Protein AF-A0A0G4N9X1-F1 (afdb_monomer_lite)

pLDDT: mean 80.79, std 19.06, range [28.45, 98.44]

Organism: Verticillium longisporum (NCBI:txid100787)

Sequence (336 aa):
DADPALPEFDKLNRQVAKIQESRKTPKSYIKTIAELEDYMNEAVAKQKVTPKKMNAIAARGLNAVKQKIKKVNKDYQSQIEAYRADNDAFMDSEEEEEKVSKPKKTVRIAEAEDVAEPLGEDDGFATVGKGGRTLQFTPESIFKHLRGIIESRGKKNTDRTEQIKTMEKLSEIASTPYQKIRVLLALVSTRFDLSSSGATSMPVEHWKAAEKELATLFEVLEANPDYVVVENAEEWEDDEKPPALEEGEKYIKVPGSIVSFIERLDDELTRSLQNIDPHTSEYIERLTDEGALYNIIFRGQLYYEYLRKDAALDITQESINRVVTRRLEHVYFKVS

Radius of gyration: 27.41 Å; chains: 1; bounding box: 70×79×59 Å

Secondary structure (DSSP, 8-state):
---THHHHHHHHHHHHHHHHTTSPPPHHHHHHHHHHHHHHHHHHHTTSS-TTTS-HHHHHHHHHHHHHHHHHHGGGHHHHHHHHH-HHHHHHS------PPPPPPP-------------------EEE-TTS-EEE--GGGHHHHHHHHHHHTT-TT--HHHHHHHHHHHHHH--SHHHHHHHHHHHHHHHHTTGGGS-SS--HHHHHHHHHHHHHHHHHHHH-TTEEEETTPPPP--SSSPPP--TT---EEEE--HHHHHHHHHHHHHHHHHHS-TTSHHHHHHHHTHHHHHHHHHHHHHHHHHHTTSGGG---HHHHHHHHHHHHHTTTTS--

Structure (mmCIF, N/CA/C/O backbone):
data_AF-A0A0G4N9X1-F1
#
_entry.id   AF-A0A0G4N9X1-F1
#
loop_
_atom_site.group_PDB
_atom_site.id
_atom_site.type_symbol
_atom_site.label_atom_id
_atom_site.label_alt_id
_atom_site.label_comp_id
_atom_site.label_asym_id
_atom_site.label_entity_id
_atom_site.label_seq_id
_atom_site.pdbx_PDB_ins_code
_atom_site.Cartn_x
_atom_site.Cartn_y
_atom_site.Cartn_z
_atom_site.occupancy
_atom_site.B_iso_or_equiv
_atom_site.auth_seq_id
_atom_site.auth_comp_id
_atom_site.auth_asym_id
_atom_site.auth_atom_id
_atom_site.pdbx_PDB_model_num
ATOM 1 N N . ASP A 1 1 ? 18.395 42.708 -28.595 1.00 33.44 1 ASP A N 1
ATOM 2 C CA . ASP A 1 1 ? 18.188 41.258 -28.434 1.00 33.44 1 ASP A CA 1
ATOM 3 C C . ASP A 1 1 ? 18.488 40.826 -27.016 1.00 33.44 1 ASP A C 1
ATOM 5 O O . ASP A 1 1 ? 19.533 41.177 -26.480 1.00 33.44 1 ASP A O 1
ATOM 9 N N . ALA A 1 2 ? 17.509 40.199 -26.364 1.00 41.09 2 ALA A N 1
ATOM 10 C CA . ALA A 1 2 ? 17.658 39.672 -25.014 1.00 41.09 2 ALA A CA 1
ATOM 11 C C . ALA A 1 2 ? 18.605 38.465 -25.061 1.00 41.09 2 ALA A C 1
ATOM 13 O O . ALA A 1 2 ? 18.376 37.528 -25.819 1.00 41.09 2 ALA A O 1
ATOM 14 N N . ASP A 1 3 ? 19.681 38.543 -24.289 1.00 57.31 3 ASP A N 1
ATOM 15 C CA . ASP A 1 3 ? 20.777 37.577 -24.243 1.00 57.31 3 ASP A CA 1
ATOM 16 C C . ASP A 1 3 ? 20.265 36.134 -23.977 1.00 57.31 3 ASP A C 1
ATOM 18 O O . ASP A 1 3 ? 19.651 35.896 -22.929 1.00 57.31 3 ASP A O 1
ATOM 22 N N . PRO A 1 4 ? 20.468 35.167 -24.898 1.00 63.25 4 PRO A N 1
ATOM 23 C CA . PRO A 1 4 ? 19.935 33.799 -24.807 1.00 63.25 4 PRO A CA 1
ATOM 24 C C . PRO A 1 4 ? 20.622 32.918 -23.745 1.00 63.25 4 PRO A C 1
ATOM 26 O O . PRO A 1 4 ? 20.277 31.744 -23.600 1.00 63.25 4 PRO A O 1
ATOM 29 N N . ALA A 1 5 ? 21.564 33.458 -22.970 1.00 67.75 5 ALA A N 1
ATOM 30 C CA . ALA A 1 5 ? 22.357 32.691 -22.012 1.00 67.75 5 ALA A CA 1
ATOM 31 C C . ALA A 1 5 ? 21.539 32.041 -20.876 1.00 67.75 5 ALA A C 1
ATOM 33 O O . ALA A 1 5 ? 21.830 30.913 -20.481 1.00 67.75 5 ALA A O 1
ATOM 34 N N . LEU A 1 6 ? 20.509 32.715 -20.341 1.00 73.81 6 LEU A N 1
ATOM 35 C CA . LEU A 1 6 ? 19.723 32.174 -19.219 1.00 73.81 6 LEU A CA 1
ATOM 36 C C . LEU A 1 6 ? 18.832 30.984 -19.633 1.00 73.81 6 LEU A C 1
ATOM 38 O O . LEU A 1 6 ? 18.892 29.956 -18.956 1.00 73.81 6 LEU A O 1
ATOM 42 N N . PRO A 1 7 ? 18.051 31.064 -20.733 1.00 81.12 7 PRO A N 1
ATOM 43 C CA . PRO A 1 7 ? 17.283 29.920 -21.222 1.00 81.12 7 PRO A CA 1
ATOM 44 C C . PRO A 1 7 ? 18.142 28.698 -21.563 1.00 81.12 7 PRO A C 1
ATOM 46 O O . PRO A 1 7 ? 17.759 27.578 -21.222 1.00 81.12 7 PRO A O 1
ATOM 49 N N . GLU A 1 8 ? 19.305 28.895 -22.193 1.00 81.19 8 GLU A N 1
ATOM 50 C CA . GLU A 1 8 ? 20.207 27.789 -22.538 1.00 81.19 8 GLU A CA 1
ATOM 51 C C . GLU A 1 8 ? 20.849 27.169 -21.289 1.00 81.19 8 GLU A C 1
ATOM 53 O O . GLU A 1 8 ? 20.906 25.943 -21.166 1.00 81.19 8 GLU A O 1
ATOM 58 N N . PHE A 1 9 ? 21.232 27.984 -20.298 1.00 83.38 9 PHE A N 1
ATOM 59 C CA . PHE A 1 9 ? 21.724 27.478 -19.014 1.00 83.38 9 PHE A CA 1
ATOM 60 C C . PHE A 1 9 ? 20.650 26.675 -18.265 1.00 83.38 9 PHE A C 1
ATOM 62 O O . PHE A 1 9 ? 20.927 25.598 -17.734 1.00 83.38 9 PHE A O 1
ATOM 69 N N . ASP A 1 10 ? 19.401 27.144 -18.246 1.00 83.00 10 ASP A N 1
ATOM 70 C CA . ASP A 1 10 ? 18.292 26.412 -17.626 1.00 83.00 10 ASP A CA 1
ATOM 71 C C . ASP A 1 10 ? 17.977 25.102 -18.370 1.00 83.00 10 ASP A C 1
ATOM 73 O O . ASP A 1 10 ? 17.664 24.088 -17.739 1.00 83.00 10 ASP A O 1
ATOM 77 N N . LYS A 1 11 ? 18.089 25.088 -19.703 1.00 85.69 11 LYS A N 1
ATOM 78 C CA . LYS A 1 11 ? 17.910 23.884 -20.526 1.00 85.69 11 LYS A CA 1
ATOM 79 C C . LYS A 1 11 ? 18.997 22.844 -20.251 1.00 85.69 11 LYS A C 1
ATOM 81 O O . LYS A 1 11 ? 18.660 21.679 -20.035 1.00 85.69 11 LYS A O 1
ATOM 86 N N . LEU A 1 12 ? 20.260 23.267 -20.177 1.00 85.44 12 LEU A N 1
ATOM 87 C CA . LEU A 1 12 ? 21.393 22.405 -19.835 1.00 85.44 12 LEU A CA 1
ATOM 88 C C . LEU A 1 12 ? 21.213 21.770 -18.445 1.00 85.44 12 LEU A C 1
ATOM 90 O O . LEU A 1 12 ? 21.310 20.552 -18.302 1.00 85.44 12 LEU A O 1
ATOM 94 N N . ASN A 1 13 ? 20.847 22.570 -17.437 1.00 86.44 13 ASN A N 1
ATOM 95 C CA . ASN A 1 13 ? 20.578 22.081 -16.080 1.00 86.44 13 ASN A CA 1
ATOM 96 C C . ASN A 1 13 ? 19.453 21.033 -16.037 1.00 86.44 13 ASN A C 1
ATOM 98 O O . ASN A 1 13 ? 19.546 20.048 -15.307 1.00 86.44 13 ASN A O 1
ATOM 102 N N . ARG A 1 14 ? 18.385 21.220 -16.825 1.00 86.56 14 ARG A N 1
ATOM 103 C CA . ARG A 1 14 ? 17.280 20.248 -16.909 1.00 86.56 14 ARG A CA 1
ATOM 104 C C . ARG A 1 14 ? 17.713 18.933 -17.548 1.00 86.56 14 ARG A C 1
ATOM 106 O O . ARG A 1 14 ? 17.265 17.882 -17.106 1.00 86.56 14 ARG A O 1
ATOM 113 N N . GLN A 1 15 ? 18.547 18.978 -18.586 1.00 84.25 15 GLN A N 1
ATOM 114 C CA . GLN A 1 15 ? 19.053 17.765 -19.231 1.00 84.25 15 GLN A CA 1
ATOM 115 C C . GLN A 1 15 ? 19.978 16.984 -18.298 1.00 84.25 15 GLN A C 1
ATOM 117 O O . GLN A 1 15 ? 19.847 15.770 -18.186 1.00 84.25 15 GLN A O 1
ATOM 122 N N . VAL A 1 16 ? 20.848 17.680 -17.567 1.00 83.12 16 VAL A N 1
ATOM 123 C CA . VAL A 1 16 ? 21.754 17.045 -16.603 1.00 83.12 16 VAL A CA 1
ATOM 124 C C . VAL A 1 16 ? 20.989 16.453 -15.424 1.00 83.12 16 VAL A C 1
ATOM 126 O O . VAL A 1 16 ? 21.302 15.341 -15.017 1.00 83.12 16 VAL A O 1
ATOM 129 N N . ALA A 1 17 ? 19.941 17.122 -14.934 1.00 81.94 17 ALA A N 1
ATOM 130 C CA . ALA A 1 17 ? 19.079 16.572 -13.888 1.00 81.94 17 ALA A CA 1
ATOM 131 C C . ALA A 1 17 ? 18.429 15.238 -14.306 1.00 81.94 17 ALA A C 1
ATOM 133 O O . ALA A 1 17 ? 18.429 14.299 -13.520 1.00 81.94 17 ALA A O 1
ATOM 134 N N . LYS A 1 18 ? 17.972 15.118 -15.563 1.00 79.06 18 LYS A N 1
ATOM 135 C CA . LYS A 1 18 ? 17.433 13.857 -16.111 1.00 79.06 18 LYS A CA 1
ATOM 136 C C . LYS A 1 18 ? 18.489 12.754 -16.221 1.00 79.06 18 LYS A C 1
ATOM 138 O O . LYS A 1 18 ? 18.197 11.588 -15.998 1.00 79.06 18 LYS A O 1
ATOM 143 N N . ILE A 1 19 ? 19.724 13.108 -16.575 1.00 77.62 19 ILE A N 1
ATOM 144 C CA . ILE A 1 19 ? 20.827 12.137 -16.657 1.00 77.62 19 ILE A CA 1
ATOM 145 C C . ILE A 1 19 ? 21.235 11.674 -15.250 1.00 77.62 19 ILE A C 1
ATOM 147 O O . ILE A 1 19 ? 21.507 10.494 -15.048 1.00 77.62 19 ILE A O 1
ATOM 151 N N . GLN A 1 20 ? 21.205 12.573 -14.262 1.00 74.12 20 GLN A N 1
ATOM 152 C CA . GLN A 1 20 ? 21.530 12.280 -12.863 1.00 74.12 20 GLN A CA 1
ATOM 153 C C . GLN A 1 20 ? 20.561 11.315 -12.168 1.00 74.12 20 GLN A C 1
ATOM 155 O O . GLN A 1 20 ? 20.918 10.746 -11.137 1.00 74.12 20 GLN A O 1
ATOM 160 N N . GLU A 1 21 ? 19.358 11.121 -12.711 1.00 66.00 21 GLU A N 1
ATOM 161 C CA . GLU A 1 21 ? 18.400 10.124 -12.216 1.00 66.00 21 GLU A CA 1
ATOM 162 C C . GLU A 1 21 ? 18.885 8.685 -12.466 1.00 66.00 21 GLU A C 1
ATOM 164 O O . GLU A 1 21 ? 18.494 7.782 -11.733 1.00 66.00 21 GLU A O 1
ATOM 169 N N . SER A 1 22 ? 19.772 8.470 -13.448 1.00 52.16 22 SER A N 1
ATOM 170 C CA . SER A 1 22 ? 20.250 7.135 -13.850 1.00 52.16 22 SER A CA 1
ATOM 171 C C . SER A 1 22 ? 21.775 6.974 -13.901 1.00 52.16 22 SER A C 1
ATOM 173 O O . SER A 1 22 ? 22.260 5.844 -13.929 1.00 52.16 22 SER A O 1
ATOM 175 N N . ARG A 1 23 ? 22.557 8.065 -13.924 1.00 69.50 23 ARG A N 1
ATOM 176 C CA . ARG A 1 23 ? 24.031 8.052 -14.043 1.00 69.50 23 ARG A CA 1
ATOM 177 C C . ARG A 1 23 ? 24.690 9.171 -13.225 1.00 69.50 23 ARG A C 1
ATOM 179 O O . ARG A 1 23 ? 24.026 10.087 -12.749 1.00 69.50 23 ARG A O 1
ATOM 186 N N . LYS A 1 24 ? 26.017 9.117 -13.050 1.00 74.50 24 LYS A N 1
ATOM 187 C CA . LYS A 1 24 ? 26.793 10.212 -12.433 1.00 74.50 24 LYS A CA 1
ATOM 188 C C . LYS A 1 24 ? 26.779 11.464 -13.329 1.00 74.50 24 LYS A C 1
ATOM 190 O O . LYS A 1 24 ? 26.510 11.391 -14.527 1.00 74.50 24 LYS A O 1
ATOM 195 N N . THR A 1 25 ? 27.056 12.631 -12.740 1.00 80.69 25 THR A N 1
ATOM 196 C CA . THR A 1 25 ? 27.148 13.898 -13.485 1.00 80.69 25 THR A CA 1
ATOM 197 C C . THR A 1 25 ? 28.250 13.810 -14.545 1.00 80.69 25 THR A C 1
ATOM 199 O O . THR A 1 25 ? 29.386 13.514 -14.179 1.00 80.69 25 THR A O 1
ATOM 202 N N . PRO A 1 26 ? 27.973 14.119 -15.824 1.00 86.31 26 PRO A N 1
ATOM 203 C CA . PRO A 1 26 ? 29.004 14.103 -16.857 1.00 86.31 26 PRO A CA 1
ATOM 204 C C . PRO A 1 26 ? 30.152 15.075 -16.546 1.00 86.31 26 PRO A C 1
ATOM 206 O O . PRO A 1 26 ? 29.910 16.246 -16.245 1.00 86.31 26 PRO A O 1
ATOM 209 N N . LYS A 1 27 ? 31.408 14.633 -16.686 1.00 84.69 27 LYS A N 1
ATOM 210 C CA . LYS A 1 27 ? 32.600 15.491 -16.513 1.00 84.69 27 LYS A CA 1
ATOM 211 C C . LYS A 1 27 ? 32.587 16.706 -17.446 1.00 84.69 27 LYS A C 1
ATOM 213 O O . LYS A 1 27 ? 32.929 17.814 -17.038 1.00 84.69 27 LYS A O 1
ATOM 218 N N . SER A 1 28 ? 32.083 16.520 -18.667 1.00 85.00 28 SER A N 1
ATOM 219 C CA . SER A 1 28 ? 31.861 17.595 -19.640 1.00 85.00 28 SER A CA 1
ATOM 220 C C . SER A 1 28 ? 30.952 18.703 -19.105 1.00 85.00 28 SER A C 1
ATOM 222 O O . SER A 1 28 ? 31.200 19.873 -19.375 1.00 85.00 28 SER A O 1
ATOM 224 N N . TYR A 1 29 ? 29.949 18.363 -18.291 1.00 89.25 29 TYR A N 1
ATOM 225 C CA . TYR A 1 29 ? 29.079 19.349 -17.660 1.00 89.25 29 TYR A CA 1
ATOM 226 C C . TYR A 1 29 ? 29.809 20.146 -16.572 1.00 89.25 29 TYR A C 1
ATOM 228 O O . TYR A 1 29 ? 29.672 21.368 -16.531 1.00 89.25 29 TYR A O 1
ATOM 236 N N . ILE A 1 30 ? 30.620 19.484 -15.737 1.00 88.81 30 ILE A N 1
ATOM 237 C CA . ILE A 1 30 ? 31.447 20.147 -14.712 1.00 88.81 30 ILE A CA 1
ATOM 238 C C . ILE A 1 30 ? 32.410 21.151 -15.351 1.00 88.81 30 ILE A C 1
ATOM 240 O O . ILE A 1 30 ? 32.489 22.296 -14.907 1.00 88.81 30 ILE A O 1
ATOM 244 N N . LYS A 1 31 ? 33.055 20.753 -16.451 1.00 88.25 31 LYS A N 1
ATOM 245 C CA . LYS A 1 31 ? 33.871 21.637 -17.285 1.00 88.25 31 LYS A CA 1
ATOM 246 C C . LYS A 1 31 ? 33.086 22.868 -17.749 1.00 88.25 31 LYS A C 1
ATOM 248 O O . LYS A 1 31 ? 33.509 23.994 -17.505 1.00 88.25 31 LYS A O 1
ATOM 253 N N . THR A 1 32 ? 31.911 22.668 -18.351 1.00 87.38 32 THR A N 1
ATOM 254 C CA . THR A 1 32 ? 31.094 23.771 -18.883 1.00 87.38 32 THR A CA 1
ATOM 255 C C . THR A 1 32 ? 30.659 24.764 -17.801 1.00 87.38 32 THR A C 1
ATOM 257 O O . THR A 1 32 ? 30.717 25.971 -18.027 1.00 87.38 32 THR A O 1
ATOM 260 N N . ILE A 1 33 ? 30.233 24.300 -16.620 1.00 89.50 33 ILE A N 1
ATOM 261 C CA . ILE A 1 33 ? 29.780 25.209 -15.549 1.00 89.50 33 ILE A CA 1
ATOM 262 C C . ILE A 1 33 ? 30.935 25.950 -14.860 1.00 89.50 33 ILE A C 1
ATOM 264 O O . ILE A 1 33 ? 30.734 27.070 -14.382 1.00 89.50 33 ILE A O 1
ATOM 268 N N . ALA A 1 34 ? 32.131 25.353 -14.825 1.00 88.00 34 ALA A N 1
ATOM 269 C CA . ALA A 1 34 ? 33.340 25.994 -14.317 1.00 88.00 34 ALA A CA 1
ATOM 270 C C . ALA A 1 34 ? 33.812 27.105 -15.269 1.00 88.00 34 ALA A C 1
ATOM 272 O O . ALA A 1 34 ? 33.951 28.256 -14.856 1.00 88.00 34 ALA A O 1
ATOM 273 N N . GLU A 1 35 ? 33.947 26.789 -16.561 1.00 86.81 35 GLU A N 1
ATOM 274 C CA . GLU A 1 35 ? 34.349 27.750 -17.598 1.00 86.81 35 GLU A CA 1
ATOM 275 C C . GLU A 1 35 ? 33.355 28.909 -17.727 1.00 86.81 35 GLU A C 1
ATOM 277 O O . GLU A 1 35 ? 33.753 30.061 -17.901 1.00 86.81 35 GLU A O 1
ATOM 282 N N . LEU A 1 36 ? 32.054 28.631 -17.593 1.00 86.62 36 LEU A N 1
ATOM 283 C CA . LEU A 1 36 ? 31.015 29.656 -17.649 1.00 86.62 36 LEU A CA 1
ATOM 284 C C . LEU A 1 36 ? 31.099 30.640 -16.470 1.00 86.62 36 LEU A C 1
ATOM 286 O O . LEU A 1 36 ? 30.881 31.841 -16.651 1.00 86.62 36 LEU A O 1
ATOM 290 N N . GLU A 1 37 ? 31.416 30.157 -15.265 1.00 87.25 37 GLU A N 1
ATOM 291 C CA . GLU A 1 37 ? 31.626 31.015 -14.094 1.00 87.25 37 GLU A CA 1
ATOM 292 C C . GLU A 1 37 ? 32.876 31.885 -14.252 1.00 87.25 37 GLU A C 1
ATOM 294 O O . GLU A 1 37 ? 32.824 33.089 -13.979 1.00 87.25 37 GLU A O 1
ATOM 299 N N . ASP A 1 38 ? 33.969 31.301 -14.740 1.00 86.25 38 ASP A N 1
ATOM 300 C CA . ASP A 1 38 ? 35.239 31.999 -14.937 1.00 86.25 38 ASP A CA 1
ATOM 301 C C . ASP A 1 38 ? 35.109 33.071 -16.028 1.00 86.25 38 ASP A C 1
ATOM 303 O O . ASP A 1 38 ? 35.439 34.237 -15.794 1.00 86.25 38 ASP A O 1
ATOM 307 N N . TYR A 1 39 ? 34.493 32.729 -17.165 1.00 84.19 39 TYR A N 1
ATOM 308 C CA . TYR A 1 39 ? 34.200 33.669 -18.248 1.00 84.19 39 TYR A CA 1
ATOM 309 C C . TYR A 1 39 ? 33.311 34.829 -17.785 1.00 84.19 39 TYR A C 1
ATOM 311 O O . TYR A 1 39 ? 33.570 35.993 -18.099 1.00 84.19 39 TYR A O 1
ATOM 319 N N . MET A 1 40 ? 32.269 34.544 -16.999 1.00 81.62 40 MET A N 1
ATOM 320 C CA . MET A 1 40 ? 31.377 35.579 -16.479 1.00 81.62 40 MET A CA 1
ATOM 321 C C . MET A 1 40 ? 32.095 36.507 -15.489 1.00 81.62 40 MET A C 1
ATOM 323 O O . MET A 1 40 ? 31.901 37.726 -15.529 1.00 81.62 40 MET A O 1
ATOM 327 N N . ASN A 1 41 ? 32.933 35.959 -14.608 1.00 83.75 41 ASN A N 1
ATOM 328 C CA . ASN A 1 41 ? 33.721 36.754 -13.668 1.00 83.75 41 ASN A CA 1
ATOM 329 C C . ASN A 1 41 ? 34.755 37.623 -14.400 1.00 83.75 41 ASN A C 1
ATOM 331 O O . ASN A 1 41 ? 34.891 38.806 -14.080 1.00 83.75 41 ASN A O 1
ATOM 335 N N . GLU A 1 42 ? 35.410 37.087 -15.431 1.00 83.44 42 GLU A N 1
ATOM 336 C CA . GLU A 1 42 ? 36.350 37.818 -16.280 1.00 83.44 42 GLU A CA 1
ATOM 337 C C . GLU A 1 42 ? 35.660 38.940 -17.078 1.00 83.44 42 GLU A C 1
ATOM 339 O O . GLU A 1 42 ? 36.151 40.074 -17.116 1.00 83.44 42 GLU A O 1
ATOM 344 N N . ALA A 1 43 ? 34.494 38.668 -17.672 1.00 76.44 43 ALA A N 1
ATOM 345 C CA . ALA A 1 43 ? 33.719 39.643 -18.442 1.00 76.44 43 ALA A CA 1
ATOM 346 C C . ALA A 1 43 ? 33.250 40.835 -17.585 1.00 76.44 43 ALA A C 1
ATOM 348 O O . ALA A 1 43 ? 33.248 41.982 -18.054 1.00 76.44 43 ALA A O 1
ATOM 349 N N . VAL A 1 44 ? 32.902 40.575 -16.318 1.00 73.81 44 VAL A N 1
ATOM 350 C CA . VAL A 1 44 ? 32.549 41.603 -15.328 1.00 73.81 44 VAL A CA 1
ATOM 351 C C . VAL A 1 44 ? 33.789 42.372 -14.858 1.00 73.81 44 VAL A C 1
ATOM 353 O O . VAL A 1 44 ? 33.743 43.601 -14.770 1.00 73.81 44 VAL A O 1
ATOM 356 N N . ALA A 1 45 ? 34.908 41.686 -14.601 1.00 73.81 45 ALA A N 1
ATOM 357 C CA . ALA A 1 45 ? 36.153 42.301 -14.132 1.00 73.81 45 ALA A CA 1
ATOM 358 C C . ALA A 1 45 ? 36.807 43.209 -15.189 1.00 73.81 45 ALA A C 1
ATOM 360 O O . ALA A 1 45 ? 37.254 44.310 -14.870 1.00 73.81 45 ALA A O 1
ATOM 361 N N . LYS A 1 46 ? 36.797 42.805 -16.468 1.00 72.50 46 LYS A N 1
ATOM 362 C CA . LYS A 1 46 ? 37.366 43.577 -17.591 1.00 72.50 46 LYS A CA 1
ATOM 363 C C . LYS A 1 46 ? 36.479 44.742 -18.061 1.00 72.50 46 LYS A C 1
ATOM 365 O O . LYS A 1 46 ? 36.740 45.323 -19.110 1.00 72.50 46 LYS A O 1
ATOM 370 N N . GLN A 1 47 ? 35.410 45.069 -17.327 1.00 61.19 47 GLN A N 1
ATOM 371 C CA . GLN A 1 47 ? 34.408 46.099 -17.650 1.00 61.19 47 GLN A CA 1
ATOM 372 C C . GLN A 1 47 ? 33.756 45.990 -19.047 1.00 61.19 47 GLN A C 1
ATOM 374 O O . GLN A 1 47 ? 33.061 46.920 -19.473 1.00 61.19 47 GLN A O 1
ATOM 379 N N . LYS A 1 48 ? 33.934 44.862 -19.752 1.00 57.59 48 LYS A N 1
ATOM 380 C CA . LYS A 1 48 ? 33.335 44.597 -21.070 1.00 57.59 48 LYS A CA 1
ATOM 381 C C . LYS A 1 48 ? 31.813 44.448 -20.974 1.00 57.59 48 LYS A C 1
ATOM 383 O O . LYS A 1 48 ? 31.106 44.775 -21.918 1.00 57.59 48 LYS A O 1
ATOM 388 N N . VAL A 1 49 ? 31.317 44.031 -19.807 1.00 58.59 49 VAL A N 1
ATOM 389 C CA . VAL A 1 49 ? 29.896 43.848 -19.492 1.00 58.59 49 VAL A CA 1
ATOM 390 C C . VAL A 1 49 ? 29.645 44.442 -18.100 1.00 58.59 49 VAL A C 1
ATOM 392 O O . VAL A 1 49 ? 29.897 43.802 -17.083 1.00 58.59 49 VAL A O 1
ATOM 395 N N . THR A 1 50 ? 29.210 45.705 -18.026 1.00 59.53 50 THR A N 1
ATOM 396 C CA . THR A 1 50 ? 28.911 46.380 -16.746 1.00 59.53 50 THR A CA 1
ATOM 397 C C . THR A 1 50 ? 27.426 46.718 -16.633 1.00 59.53 50 THR A C 1
ATOM 399 O O . THR A 1 50 ? 26.871 47.286 -17.575 1.00 59.53 50 THR A O 1
ATOM 402 N N . PRO A 1 51 ? 26.784 46.497 -15.465 1.00 57.31 51 PRO A N 1
ATOM 403 C CA . PRO A 1 51 ? 25.380 46.863 -15.245 1.00 57.31 51 PRO A CA 1
ATOM 404 C C . PRO A 1 51 ? 25.086 48.346 -15.516 1.00 57.31 51 PRO A C 1
ATOM 406 O O . PRO A 1 51 ? 23.963 48.697 -15.851 1.00 57.31 51 PRO A O 1
ATOM 409 N N . LYS A 1 52 ? 26.104 49.212 -15.393 1.00 60.72 52 LYS A N 1
ATOM 410 C CA . LYS A 1 52 ? 26.019 50.658 -15.651 1.00 60.72 52 LYS A CA 1
ATOM 411 C C . LYS A 1 52 ? 26.025 51.039 -17.139 1.00 60.72 52 LYS A C 1
ATOM 413 O O . LYS A 1 52 ? 25.568 52.126 -17.464 1.00 60.72 52 LYS A O 1
ATOM 418 N N . LYS A 1 53 ? 26.555 50.188 -18.027 1.00 59.62 53 LYS A N 1
ATOM 419 C CA . LYS A 1 53 ? 26.607 50.425 -19.487 1.00 59.62 53 LYS A CA 1
ATOM 420 C C . LYS A 1 53 ? 25.504 49.682 -20.252 1.00 59.62 53 LYS A C 1
ATOM 422 O O . LYS A 1 53 ? 25.421 49.800 -21.468 1.00 59.62 53 LYS A O 1
ATOM 427 N N . MET A 1 54 ? 24.681 48.905 -19.550 1.00 63.22 54 MET A N 1
ATOM 428 C CA . MET A 1 54 ? 23.620 48.078 -20.122 1.00 63.22 54 MET A CA 1
ATOM 429 C C . MET A 1 54 ? 22.241 48.660 -19.819 1.00 63.22 54 MET A C 1
ATOM 431 O O . MET A 1 54 ? 22.048 49.340 -18.813 1.00 63.22 54 MET A O 1
ATOM 435 N N . ASN A 1 55 ? 21.259 48.370 -20.679 1.00 73.81 55 ASN A N 1
ATOM 436 C CA . ASN A 1 55 ? 19.873 48.733 -20.395 1.00 73.81 55 ASN A CA 1
ATOM 437 C C . ASN A 1 55 ? 19.367 47.990 -19.137 1.00 73.81 55 ASN A C 1
ATOM 439 O O . ASN A 1 55 ? 19.877 46.930 -18.763 1.00 73.81 55 ASN A O 1
ATOM 443 N N . ALA A 1 56 ? 18.353 48.544 -18.469 1.00 70.69 56 ALA A N 1
ATOM 444 C CA . ALA A 1 56 ? 17.872 48.029 -17.184 1.00 70.69 56 ALA A CA 1
ATOM 445 C C . ALA A 1 56 ? 17.387 46.565 -17.240 1.00 70.69 56 ALA A C 1
ATOM 447 O O . ALA A 1 56 ? 17.405 45.866 -16.228 1.00 70.69 56 ALA A O 1
ATOM 448 N N . ILE A 1 57 ? 16.959 46.090 -18.413 1.00 72.06 57 ILE A N 1
ATOM 449 C CA . ILE A 1 57 ? 16.503 44.712 -18.630 1.00 72.06 57 ILE A CA 1
ATOM 450 C C . ILE A 1 57 ? 17.708 43.761 -18.705 1.00 72.06 57 ILE A C 1
ATOM 452 O O . ILE A 1 57 ? 17.743 42.761 -17.992 1.00 72.06 57 ILE A O 1
ATOM 456 N N . ALA A 1 58 ? 18.735 44.108 -19.480 1.00 69.50 58 ALA A N 1
ATOM 457 C CA . ALA A 1 58 ? 19.967 43.335 -19.620 1.00 69.50 58 ALA A CA 1
ATOM 458 C C . ALA A 1 58 ? 20.781 43.304 -18.318 1.00 69.50 58 ALA A C 1
ATOM 460 O O . ALA A 1 58 ? 21.282 42.252 -17.931 1.00 69.50 58 ALA A O 1
ATOM 461 N N . ALA A 1 59 ? 20.841 44.417 -17.579 1.00 70.69 59 ALA A N 1
ATOM 462 C CA . ALA A 1 59 ? 21.497 44.465 -16.272 1.00 70.69 59 ALA A CA 1
ATOM 463 C C . ALA A 1 59 ? 20.822 43.536 -15.242 1.00 70.69 59 ALA A C 1
ATOM 465 O O . ALA A 1 59 ? 21.503 42.876 -14.454 1.00 70.69 59 ALA A O 1
ATOM 466 N N . ARG A 1 60 ? 19.482 43.446 -15.258 1.00 75.00 60 ARG A N 1
ATOM 467 C CA . ARG A 1 60 ? 18.732 42.488 -14.427 1.00 75.00 60 ARG A CA 1
ATOM 468 C C . ARG A 1 60 ? 18.960 41.045 -14.878 1.00 75.00 60 ARG A C 1
ATOM 470 O O . ARG A 1 60 ? 19.187 40.193 -14.022 1.00 75.00 60 ARG A O 1
ATOM 477 N N . GLY A 1 61 ? 18.961 40.787 -16.187 1.00 73.44 61 GLY A N 1
ATOM 478 C CA . GLY A 1 61 ? 19.244 39.466 -16.760 1.00 73.44 61 GLY A CA 1
ATOM 479 C C . GLY A 1 61 ? 20.628 38.940 -16.375 1.00 73.44 61 GLY A C 1
ATOM 480 O O . GLY A 1 61 ? 20.742 37.833 -15.857 1.00 73.44 61 GLY A O 1
ATOM 481 N N . LEU A 1 62 ? 21.666 39.770 -16.510 1.00 75.81 62 LEU A N 1
ATOM 482 C CA . LEU A 1 62 ? 23.038 39.425 -16.128 1.00 75.81 62 LEU A CA 1
ATOM 483 C C . LEU A 1 62 ? 23.160 39.089 -14.633 1.00 75.81 62 LEU A C 1
ATOM 485 O O . LEU A 1 62 ? 23.807 38.112 -14.260 1.00 75.81 62 LEU A O 1
ATOM 489 N N . ASN A 1 63 ? 22.512 39.871 -13.765 1.00 80.88 63 ASN A N 1
ATOM 490 C CA . ASN A 1 63 ? 22.509 39.601 -12.326 1.00 80.88 63 ASN A CA 1
ATOM 491 C C . ASN A 1 63 ? 21.773 38.296 -11.984 1.00 80.88 63 ASN A C 1
ATOM 493 O O . ASN A 1 63 ? 22.237 37.549 -11.120 1.00 80.88 63 ASN A O 1
ATOM 497 N N . ALA A 1 64 ? 20.667 37.999 -12.672 1.00 80.06 64 ALA A N 1
ATOM 498 C CA . ALA A 1 64 ? 19.930 36.751 -12.499 1.00 80.06 64 ALA A CA 1
ATOM 499 C C . ALA A 1 64 ? 20.772 35.533 -12.916 1.00 80.06 64 ALA A C 1
ATOM 501 O O . ALA A 1 64 ? 20.880 34.577 -12.146 1.00 80.06 64 ALA A O 1
ATOM 502 N N . VAL A 1 65 ? 21.438 35.599 -14.077 1.00 82.12 65 VAL A N 1
ATOM 503 C CA . VAL A 1 65 ? 22.375 34.565 -14.554 1.00 82.12 65 VAL A CA 1
ATOM 504 C C . VAL A 1 65 ? 23.508 34.363 -13.549 1.00 82.12 65 VAL A C 1
ATOM 506 O O . VAL A 1 65 ? 23.762 33.237 -13.123 1.00 82.12 65 VAL A O 1
ATOM 509 N N . LYS A 1 66 ? 24.118 35.453 -13.068 1.00 82.75 66 LYS A N 1
ATOM 510 C CA . LYS A 1 66 ? 25.214 35.396 -12.093 1.00 82.75 66 LYS A CA 1
ATOM 511 C C . LYS A 1 66 ? 24.822 34.717 -10.786 1.00 82.75 66 LYS A C 1
ATOM 513 O O . LYS A 1 66 ? 25.554 33.870 -10.274 1.00 82.75 66 LYS A O 1
ATOM 518 N N . GLN A 1 67 ? 23.666 35.078 -10.236 1.00 83.12 67 GLN A N 1
ATOM 519 C CA . GLN A 1 67 ? 23.159 34.462 -9.012 1.00 83.12 67 GLN A CA 1
ATOM 520 C C . GLN A 1 67 ? 22.815 32.985 -9.220 1.00 83.12 67 GLN A C 1
ATOM 522 O O . GLN A 1 67 ? 23.062 32.165 -8.334 1.00 83.12 67 GLN A O 1
ATOM 527 N N . LYS A 1 68 ? 22.266 32.639 -10.388 1.00 83.88 68 LYS A N 1
ATOM 528 C CA . LYS A 1 68 ? 21.879 31.271 -10.722 1.00 83.88 68 LYS A CA 1
ATOM 529 C C . LYS A 1 68 ? 23.094 30.360 -10.896 1.00 83.88 68 LYS A C 1
ATOM 531 O O . LYS A 1 68 ? 23.111 29.305 -10.268 1.00 83.88 68 LYS A O 1
ATOM 536 N N . ILE A 1 69 ? 24.109 30.783 -11.652 1.00 85.94 69 ILE A N 1
ATOM 537 C CA . ILE A 1 69 ? 25.372 30.042 -11.821 1.00 85.94 69 ILE A CA 1
ATOM 538 C C . ILE A 1 69 ? 26.015 29.796 -10.457 1.00 85.94 69 ILE A C 1
ATOM 540 O O . ILE A 1 69 ? 26.271 28.652 -10.101 1.00 85.94 69 ILE A O 1
ATOM 544 N N . LYS A 1 70 ? 26.147 30.836 -9.621 1.00 85.00 70 LYS A N 1
ATOM 545 C CA . LYS A 1 70 ? 26.716 30.694 -8.271 1.00 85.00 70 LYS A CA 1
ATOM 546 C C . LYS A 1 70 ? 25.938 29.700 -7.399 1.00 85.00 70 LYS A C 1
ATOM 548 O O . LYS A 1 70 ? 26.524 28.978 -6.596 1.00 85.00 70 LYS A O 1
ATOM 553 N N . LYS A 1 71 ? 24.607 29.664 -7.532 1.00 86.44 71 LYS A N 1
ATOM 554 C CA . LYS A 1 71 ? 23.755 28.724 -6.792 1.00 86.44 71 LYS A CA 1
ATOM 555 C C . LYS A 1 71 ? 23.938 27.283 -7.271 1.00 86.44 71 LYS A C 1
ATOM 557 O O . LYS A 1 71 ? 23.962 26.396 -6.429 1.00 86.44 71 LYS A O 1
ATOM 562 N N . VAL A 1 72 ? 24.051 27.066 -8.582 1.00 86.62 72 VAL A N 1
ATOM 563 C CA . VAL A 1 72 ? 24.256 25.736 -9.177 1.00 86.62 72 VAL A CA 1
ATOM 564 C C . VAL A 1 72 ? 25.665 25.222 -8.884 1.00 86.62 72 VAL A C 1
ATOM 566 O O . VAL A 1 72 ? 25.805 24.104 -8.402 1.00 86.62 72 VAL A O 1
ATOM 569 N N . ASN A 1 73 ? 26.701 26.042 -9.079 1.00 87.50 73 ASN A N 1
ATOM 570 C CA . ASN A 1 73 ? 28.098 25.644 -8.871 1.00 87.50 73 ASN A CA 1
ATOM 571 C C . ASN A 1 73 ? 28.387 25.247 -7.420 1.00 87.50 73 ASN A C 1
ATOM 573 O O . ASN A 1 73 ? 29.187 24.348 -7.185 1.00 87.50 73 ASN A O 1
ATOM 577 N N . LYS A 1 74 ? 27.665 25.822 -6.445 1.00 87.12 74 LYS A N 1
ATOM 578 C CA . LYS A 1 74 ? 27.763 25.418 -5.033 1.00 87.12 74 LYS A CA 1
ATOM 579 C C . LYS A 1 74 ? 27.500 23.921 -4.821 1.00 87.12 74 LYS A C 1
ATOM 581 O O . LYS A 1 74 ? 28.093 23.327 -3.926 1.00 87.12 74 LYS A O 1
ATOM 586 N N . ASP A 1 75 ? 26.634 23.318 -5.632 1.00 84.25 75 ASP A N 1
ATOM 587 C CA . ASP A 1 75 ? 26.312 21.891 -5.538 1.00 84.25 75 ASP A CA 1
ATOM 588 C C . ASP A 1 75 ? 27.430 20.991 -6.100 1.00 84.25 75 ASP A C 1
ATOM 590 O O . ASP A 1 75 ? 27.466 19.801 -5.794 1.00 84.25 75 ASP A O 1
ATOM 594 N N . TYR A 1 76 ? 28.348 21.558 -6.891 1.00 86.31 76 TYR A N 1
ATOM 595 C CA . TYR A 1 76 ? 29.428 20.857 -7.595 1.00 86.31 76 TYR A CA 1
ATOM 596 C C . TYR A 1 76 ? 30.824 21.361 -7.210 1.00 86.31 76 TYR A C 1
ATOM 598 O O . TYR A 1 76 ? 31.797 21.054 -7.894 1.00 86.31 76 TYR A O 1
ATOM 606 N N . GLN A 1 77 ? 30.933 22.124 -6.120 1.00 85.12 77 GLN A N 1
ATOM 607 C CA . GLN A 1 77 ? 32.141 22.863 -5.754 1.00 85.12 77 GLN A CA 1
ATOM 608 C C . GLN A 1 77 ? 33.397 21.978 -5.710 1.00 85.12 77 GLN A C 1
ATOM 610 O O . GLN A 1 77 ? 34.417 22.353 -6.273 1.00 85.12 77 GLN A O 1
ATOM 615 N N . SER A 1 78 ? 33.303 20.776 -5.132 1.00 84.69 78 SER A N 1
ATOM 616 C CA . SER A 1 78 ? 34.428 19.835 -5.053 1.00 84.69 78 SER A CA 1
ATOM 617 C C . SER A 1 78 ? 34.891 19.322 -6.422 1.00 84.69 78 SER A C 1
ATOM 619 O O . SER A 1 78 ? 36.087 19.188 -6.658 1.00 84.69 78 SER A O 1
ATOM 621 N N . GLN A 1 79 ? 33.960 19.066 -7.345 1.00 83.06 79 GLN A N 1
ATOM 622 C CA . GLN A 1 79 ? 34.274 18.606 -8.705 1.00 83.06 79 GLN A CA 1
ATOM 623 C C . GLN A 1 79 ? 34.839 19.746 -9.559 1.00 83.06 79 GLN A C 1
ATOM 625 O O . GLN A 1 79 ? 35.737 19.529 -10.364 1.00 83.06 79 GLN A O 1
ATOM 630 N N . ILE A 1 80 ? 34.344 20.969 -9.353 1.00 86.75 80 ILE A N 1
ATOM 631 C CA . ILE A 1 80 ? 34.858 22.177 -10.007 1.00 86.75 80 ILE A CA 1
ATOM 632 C C . ILE A 1 80 ? 36.281 22.487 -9.526 1.00 86.75 80 ILE A C 1
ATOM 634 O O . ILE A 1 80 ? 37.129 22.857 -10.331 1.00 86.75 80 ILE A O 1
ATOM 638 N N . GLU A 1 81 ? 36.561 22.335 -8.231 1.00 86.31 81 GLU A N 1
ATOM 639 C CA . GLU A 1 81 ? 37.906 22.518 -7.672 1.00 86.31 81 GLU A CA 1
ATOM 640 C C . GLU A 1 81 ? 38.888 21.470 -8.203 1.00 86.31 81 GLU A C 1
ATOM 642 O O . GLU A 1 81 ? 39.985 21.839 -8.612 1.00 86.31 81 GLU A O 1
ATOM 647 N N . ALA A 1 82 ? 38.474 20.201 -8.290 1.00 83.94 82 ALA A N 1
ATOM 648 C CA . ALA A 1 82 ? 39.276 19.144 -8.908 1.00 83.94 82 ALA A CA 1
ATOM 649 C C . ALA A 1 82 ? 39.580 19.442 -10.389 1.00 83.94 82 ALA A C 1
ATOM 651 O O . ALA A 1 82 ? 40.732 19.370 -10.805 1.00 83.94 82 ALA A O 1
ATOM 652 N N . TYR A 1 83 ? 38.571 19.869 -11.158 1.00 87.25 83 TYR A N 1
ATOM 653 C CA . TYR A 1 83 ? 38.737 20.292 -12.553 1.00 87.25 83 TYR A CA 1
ATOM 654 C C . TYR A 1 83 ? 39.682 21.495 -12.711 1.00 87.25 83 TYR A C 1
ATOM 656 O O . TYR A 1 83 ? 40.477 21.547 -13.647 1.00 87.25 83 TYR A O 1
ATOM 664 N N . ARG A 1 84 ? 39.604 22.477 -11.804 1.00 85.38 84 ARG A N 1
ATOM 665 C CA . ARG A 1 84 ? 40.473 23.666 -11.825 1.00 85.38 84 ARG A CA 1
ATOM 666 C C . ARG A 1 84 ? 41.911 23.362 -11.391 1.00 85.38 84 ARG A C 1
ATOM 668 O O . ARG A 1 84 ? 42.802 24.121 -11.761 1.00 85.38 84 ARG A O 1
ATOM 675 N N . ALA A 1 85 ? 42.131 22.310 -10.602 1.00 85.12 85 ALA A N 1
ATOM 676 C CA . ALA A 1 85 ? 43.455 21.912 -10.134 1.00 85.12 85 ALA A CA 1
ATOM 677 C C . ALA A 1 85 ? 44.261 21.176 -11.216 1.00 85.12 85 ALA A C 1
ATOM 679 O O . ALA A 1 85 ? 45.442 21.472 -11.384 1.00 85.12 85 ALA A O 1
ATOM 680 N N . ASP A 1 86 ? 43.626 20.264 -11.959 1.00 82.25 86 ASP A N 1
ATOM 681 C CA . ASP A 1 86 ? 44.236 19.552 -13.088 1.00 82.25 86 ASP A CA 1
ATOM 682 C C . ASP A 1 86 ? 43.163 19.160 -14.121 1.00 82.25 86 ASP A C 1
ATOM 684 O O . ASP A 1 86 ? 42.372 18.236 -13.917 1.00 82.25 86 ASP A O 1
ATOM 688 N N . ASN A 1 87 ? 43.112 19.910 -15.226 1.00 79.50 87 ASN A N 1
ATOM 689 C CA . ASN A 1 87 ? 42.083 19.770 -16.260 1.00 79.50 87 ASN A CA 1
ATOM 690 C C . ASN A 1 87 ? 42.168 18.420 -16.977 1.00 79.50 87 ASN A C 1
ATOM 692 O O . ASN A 1 87 ? 41.156 17.739 -17.150 1.00 79.50 87 ASN A O 1
ATOM 696 N N . ASP A 1 88 ? 43.384 18.053 -17.381 1.00 72.44 88 ASP A N 1
ATOM 697 C CA . ASP A 1 88 ? 43.630 16.903 -18.239 1.00 72.44 88 ASP A CA 1
ATOM 698 C C . ASP A 1 88 ? 43.470 15.617 -17.422 1.00 72.44 88 ASP A C 1
ATOM 700 O O . ASP A 1 88 ? 42.734 14.725 -17.838 1.00 72.44 88 ASP A O 1
ATOM 704 N N . ALA A 1 89 ? 43.997 15.559 -16.191 1.00 78.00 89 ALA A N 1
ATOM 705 C CA . ALA A 1 89 ? 43.800 14.401 -15.313 1.00 78.00 89 ALA A CA 1
ATOM 706 C C . ALA A 1 89 ? 42.329 14.205 -14.893 1.00 78.00 89 ALA A C 1
ATOM 708 O O . ALA A 1 89 ? 41.835 13.074 -14.792 1.00 78.00 89 ALA A O 1
ATOM 709 N N . PHE A 1 90 ? 41.586 15.296 -14.668 1.00 80.31 90 PHE A N 1
ATOM 710 C CA . PHE A 1 90 ? 40.158 15.211 -14.359 1.00 80.31 90 PHE A CA 1
ATOM 711 C C . PHE A 1 90 ? 39.357 14.643 -15.535 1.00 80.31 90 PHE A C 1
ATOM 713 O O . PHE A 1 90 ? 38.436 13.856 -15.316 1.00 80.31 90 PHE A O 1
ATOM 720 N N . MET A 1 91 ? 39.693 15.012 -16.774 1.00 79.75 91 MET A N 1
ATOM 721 C CA . MET A 1 91 ? 38.973 14.555 -17.965 1.00 79.75 91 MET A CA 1
ATOM 722 C C . MET A 1 91 ? 39.388 13.146 -18.419 1.00 79.75 91 MET A C 1
ATOM 724 O O . MET A 1 91 ? 38.515 12.421 -18.892 1.00 79.75 91 MET A O 1
ATOM 728 N N . ASP A 1 92 ? 40.652 12.754 -18.225 1.00 72.75 92 ASP A N 1
ATOM 729 C CA . ASP A 1 92 ? 41.238 11.495 -18.728 1.00 72.75 92 ASP A CA 1
ATOM 730 C C . ASP A 1 92 ? 41.190 10.334 -17.714 1.00 72.75 92 ASP A C 1
ATOM 732 O O . ASP A 1 92 ? 41.383 9.177 -18.075 1.00 72.75 92 ASP A O 1
ATOM 736 N N . SER A 1 93 ? 40.883 10.605 -16.438 1.00 71.50 93 SER A N 1
ATOM 737 C CA . SER A 1 93 ? 40.627 9.534 -15.462 1.00 71.50 93 SER A CA 1
ATOM 738 C C . SER A 1 93 ? 39.438 8.665 -15.903 1.00 71.50 93 SER A C 1
ATOM 740 O O . SER A 1 93 ? 38.313 9.159 -16.043 1.00 71.50 93 SER A O 1
ATOM 742 N N . GLU A 1 94 ? 39.665 7.365 -16.100 1.00 56.75 94 GLU A N 1
ATOM 743 C CA . GLU A 1 94 ? 38.587 6.378 -16.223 1.00 56.75 94 GLU A CA 1
ATOM 744 C C . GLU A 1 94 ? 37.735 6.412 -14.943 1.00 56.75 94 GLU A C 1
ATOM 746 O O . GLU A 1 94 ? 38.227 6.782 -13.875 1.00 56.75 94 GLU A O 1
ATOM 751 N N . GLU A 1 95 ? 36.430 6.134 -15.042 1.00 53.78 95 GLU A N 1
ATOM 752 C CA . GLU A 1 95 ? 35.507 6.192 -13.899 1.00 53.78 95 GLU A CA 1
ATOM 753 C C . GLU A 1 95 ? 35.826 5.090 -12.868 1.00 53.78 95 GLU A C 1
ATOM 755 O O . GLU A 1 95 ? 35.084 4.121 -12.734 1.00 53.78 95 GLU A O 1
ATOM 760 N N . GLU A 1 96 ? 36.911 5.238 -12.104 1.00 42.56 96 GLU A N 1
ATOM 761 C CA . GLU A 1 96 ? 37.166 4.417 -10.928 1.00 42.56 96 GLU A CA 1
ATOM 762 C C . GLU A 1 96 ? 36.106 4.704 -9.854 1.00 42.56 96 GLU A C 1
ATOM 764 O O . GLU A 1 96 ? 35.685 5.840 -9.589 1.00 42.56 96 GLU A O 1
ATOM 769 N N . GLU A 1 97 ? 35.615 3.616 -9.268 1.00 43.66 97 GLU A N 1
ATOM 770 C CA . GLU A 1 97 ? 34.559 3.567 -8.270 1.00 43.66 97 GLU A CA 1
ATOM 771 C C . GLU A 1 97 ? 35.002 4.154 -6.920 1.00 43.66 97 GLU A C 1
ATOM 773 O O . GLU A 1 97 ? 35.107 3.444 -5.924 1.00 43.66 97 GLU A O 1
ATOM 778 N N . GLU A 1 98 ? 35.184 5.470 -6.824 1.00 37.59 98 GLU A N 1
ATOM 779 C CA . GLU A 1 98 ? 35.316 6.122 -5.519 1.00 37.59 98 GLU A CA 1
ATOM 780 C C . GLU A 1 98 ? 33.980 6.697 -5.022 1.00 37.59 98 GLU A C 1
ATOM 782 O O . GLU A 1 98 ? 33.325 7.549 -5.636 1.00 37.59 98 GLU A O 1
ATOM 787 N N . LYS A 1 99 ? 33.554 6.182 -3.861 1.00 42.94 99 LYS A N 1
ATOM 788 C CA . LYS A 1 99 ? 32.397 6.634 -3.080 1.00 42.94 99 LYS A CA 1
ATOM 789 C C . LYS A 1 99 ? 32.684 8.015 -2.486 1.00 42.94 99 LYS A C 1
ATOM 791 O O . LYS A 1 99 ? 33.263 8.109 -1.409 1.00 42.94 99 LYS A O 1
ATOM 796 N N . VAL A 1 100 ? 32.204 9.084 -3.122 1.00 35.72 100 VAL A N 1
ATOM 797 C CA . VAL A 1 100 ? 32.236 10.432 -2.526 1.00 35.72 100 VAL A CA 1
ATOM 798 C C . VAL A 1 100 ? 30.850 10.838 -2.019 1.00 35.72 100 VAL A C 1
ATOM 800 O O . VAL A 1 100 ? 29.846 10.825 -2.735 1.00 35.72 100 VAL A O 1
ATOM 803 N N . SER A 1 101 ? 30.815 11.178 -0.733 1.00 41.00 101 SER A N 1
ATOM 804 C CA . SER A 1 101 ? 29.667 11.614 0.056 1.00 41.00 101 SER A CA 1
ATOM 805 C C . SER A 1 101 ? 29.011 12.881 -0.516 1.00 41.00 101 SER A C 1
ATOM 807 O O . SER A 1 101 ? 29.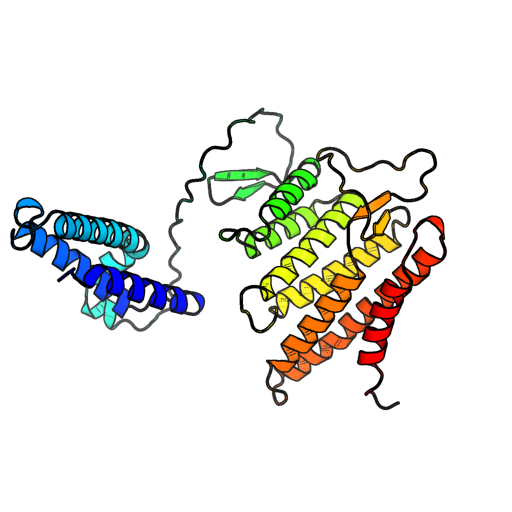646 13.916 -0.704 1.00 41.00 101 SER A O 1
ATOM 809 N N . LYS A 1 102 ? 27.698 12.829 -0.783 1.00 36.84 102 LYS A N 1
ATOM 810 C CA . LYS A 1 102 ? 26.918 14.003 -1.217 1.00 36.84 102 LYS A CA 1
ATOM 811 C C . LYS A 1 102 ? 26.769 15.014 -0.059 1.00 36.84 102 LYS A C 1
ATOM 813 O O . LYS A 1 102 ? 26.188 14.647 0.968 1.00 36.84 102 LYS A O 1
ATOM 818 N N . PRO A 1 103 ? 27.171 16.293 -0.204 1.00 37.34 103 PRO A N 1
ATOM 819 C CA . PRO A 1 103 ? 26.812 17.337 0.754 1.00 37.34 103 PRO A CA 1
ATOM 820 C C . PRO A 1 103 ? 25.307 17.669 0.688 1.00 37.34 103 PRO A C 1
ATOM 822 O O . PRO A 1 103 ? 24.684 17.712 -0.374 1.00 37.34 103 PRO A O 1
ATOM 825 N N . LYS A 1 104 ? 24.700 17.867 1.867 1.00 36.47 104 LYS A N 1
ATOM 826 C CA . LYS A 1 104 ? 23.256 18.070 2.086 1.00 36.47 104 LYS A CA 1
ATOM 827 C C . LYS A 1 104 ? 22.779 19.428 1.535 1.00 36.47 104 LYS A C 1
ATOM 829 O O . LYS A 1 104 ? 23.252 20.470 1.981 1.00 36.47 104 LYS A O 1
ATOM 834 N N . LYS A 1 105 ? 21.764 19.431 0.660 1.00 33.09 105 LYS A N 1
ATOM 835 C CA . LYS A 1 105 ? 20.945 20.624 0.368 1.00 33.09 105 LYS A CA 1
ATOM 836 C C . LYS A 1 105 ? 20.018 20.922 1.545 1.00 33.09 105 LYS A C 1
ATOM 838 O O . LYS A 1 105 ? 19.244 20.065 1.960 1.00 33.09 105 LYS A O 1
ATOM 843 N N . THR A 1 106 ? 20.112 22.140 2.065 1.00 29.50 106 THR A N 1
ATOM 844 C CA . THR A 1 106 ? 19.238 22.696 3.097 1.00 29.50 106 THR A CA 1
ATOM 845 C C . THR A 1 106 ? 17.875 23.054 2.503 1.00 29.50 106 THR A C 1
ATOM 847 O O . THR A 1 106 ? 17.766 23.923 1.638 1.00 29.50 106 THR A O 1
ATOM 850 N N . VAL A 1 107 ? 16.821 22.391 2.979 1.00 32.56 107 VAL A N 1
ATOM 851 C CA . VAL A 1 107 ? 15.436 22.839 2.799 1.00 32.56 107 VAL A CA 1
ATOM 852 C C . VAL A 1 107 ? 15.190 23.917 3.853 1.00 32.56 107 VAL A C 1
ATOM 854 O O . VAL A 1 107 ? 15.217 23.639 5.049 1.00 32.56 107 VAL A O 1
ATOM 857 N N . ARG A 1 108 ? 14.999 25.168 3.424 1.00 31.09 108 ARG A N 1
ATOM 858 C CA . ARG A 1 108 ? 14.372 26.189 4.272 1.00 31.09 108 ARG A CA 1
ATOM 859 C C . ARG A 1 108 ? 12.884 25.859 4.329 1.00 31.09 108 ARG A C 1
ATOM 861 O O . ARG A 1 108 ? 12.168 26.136 3.372 1.00 31.09 108 ARG A O 1
ATOM 868 N N . ILE A 1 109 ? 12.466 25.224 5.417 1.00 31.44 109 ILE A N 1
ATOM 869 C CA . ILE A 1 109 ? 11.062 25.132 5.808 1.00 31.44 109 ILE A CA 1
ATOM 870 C C . ILE A 1 109 ? 10.722 26.486 6.431 1.00 31.44 109 ILE A C 1
ATOM 872 O O . ILE A 1 109 ? 11.387 26.911 7.376 1.00 31.44 109 ILE A O 1
ATOM 876 N N . ALA A 1 110 ? 9.770 27.188 5.823 1.00 32.88 110 ALA A N 1
ATOM 877 C CA . ALA A 1 110 ? 9.141 28.347 6.429 1.00 32.88 110 ALA A CA 1
ATOM 878 C C . ALA A 1 110 ? 8.336 27.875 7.648 1.00 32.88 110 ALA A C 1
ATOM 880 O O . ALA A 1 110 ? 7.607 26.891 7.550 1.00 32.88 110 ALA A O 1
ATOM 881 N N . GLU A 1 111 ? 8.590 28.549 8.766 1.00 35.44 111 GLU A N 1
ATOM 882 C CA . GLU A 1 111 ? 7.809 28.663 10.001 1.00 35.44 111 GLU A CA 1
ATOM 883 C C . GLU A 1 111 ? 6.532 27.811 10.086 1.00 35.44 111 GLU A C 1
ATOM 885 O O . GLU A 1 111 ? 5.502 28.126 9.497 1.00 35.44 111 GLU A O 1
ATOM 890 N N . ALA A 1 112 ? 6.609 26.761 10.904 1.00 30.55 112 ALA A N 1
ATOM 891 C CA . ALA A 1 112 ? 5.505 26.356 11.762 1.00 30.55 112 ALA A CA 1
ATOM 892 C C . ALA A 1 112 ? 6.013 26.567 13.195 1.00 30.55 112 ALA A C 1
ATOM 894 O O . ALA A 1 112 ? 6.980 25.922 13.612 1.00 30.55 112 ALA A O 1
ATOM 895 N N . GLU A 1 113 ? 5.451 27.576 13.854 1.00 30.88 113 GLU A N 1
ATOM 896 C CA . GLU A 1 113 ? 5.684 27.924 15.254 1.00 30.88 113 GLU A CA 1
ATOM 897 C C . GLU A 1 113 ? 5.213 26.797 16.188 1.00 30.88 113 GLU A C 1
ATOM 899 O O . GLU A 1 113 ? 4.291 26.061 15.847 1.00 30.88 113 GLU A O 1
ATOM 904 N N . ASP A 1 114 ? 5.906 26.697 17.329 1.00 30.86 114 ASP A N 1
ATOM 905 C CA . ASP A 1 114 ? 5.584 26.003 18.585 1.00 30.86 114 ASP A CA 1
ATOM 906 C C . ASP A 1 114 ? 4.951 24.603 18.532 1.00 30.86 114 ASP A C 1
ATOM 908 O O . ASP A 1 114 ? 3.801 24.436 18.159 1.00 30.86 114 ASP A O 1
ATOM 912 N N . VAL A 1 115 ? 5.681 23.588 19.020 1.00 31.84 115 VAL A N 1
ATOM 913 C CA . VAL A 1 115 ? 5.576 23.146 20.428 1.00 31.84 115 VAL A CA 1
ATOM 914 C C . VAL A 1 115 ? 6.857 22.376 20.776 1.00 31.84 115 VAL A C 1
ATOM 916 O O . VAL A 1 115 ? 7.110 21.293 20.248 1.00 31.84 115 VAL A O 1
ATOM 919 N N . ALA A 1 116 ? 7.680 22.939 21.657 1.00 30.16 116 ALA A N 1
ATOM 920 C CA . ALA A 1 116 ? 8.693 22.196 22.393 1.00 30.16 116 ALA A CA 1
ATOM 921 C C . ALA A 1 116 ? 8.302 22.241 23.872 1.00 30.16 116 ALA A C 1
ATOM 923 O O . ALA A 1 116 ? 8.611 23.208 24.561 1.00 30.16 116 ALA A O 1
ATOM 924 N N . GLU A 1 117 ? 7.627 21.199 24.353 1.00 28.45 117 GLU A N 1
ATOM 925 C CA . GLU A 1 117 ? 7.659 20.870 25.776 1.00 28.45 117 GLU A CA 1
ATOM 926 C C . GLU A 1 117 ? 8.720 19.783 25.995 1.00 28.45 117 GLU A C 1
ATOM 928 O O . GLU A 1 117 ? 8.731 18.790 25.261 1.00 28.45 117 GLU A O 1
ATOM 933 N N . PRO A 1 118 ? 9.644 19.947 26.959 1.00 34.25 118 PRO A N 1
ATOM 934 C CA . PRO A 1 118 ? 10.586 18.903 27.312 1.00 34.25 118 PRO A CA 1
ATOM 935 C C . PRO A 1 118 ? 9.910 17.976 28.325 1.00 34.25 118 PRO A C 1
ATOM 937 O O . PRO A 1 118 ? 9.793 18.318 29.501 1.00 34.25 118 PRO A O 1
ATOM 940 N N . LEU A 1 119 ? 9.478 16.795 27.889 1.00 31.75 119 LEU A N 1
ATOM 941 C CA . LEU A 1 119 ? 9.083 15.721 28.797 1.00 31.75 119 LEU A CA 1
ATOM 942 C C . LEU A 1 119 ? 10.035 14.536 28.632 1.00 31.75 119 LEU A C 1
ATOM 944 O O . LEU A 1 119 ? 10.117 13.962 27.555 1.00 31.75 119 LEU A O 1
ATOM 948 N N . GLY A 1 120 ? 10.755 14.263 29.729 1.00 31.17 120 GLY A N 1
ATOM 949 C CA . GLY A 1 120 ? 11.235 12.964 30.218 1.00 31.17 120 GLY A CA 1
ATOM 950 C C . GLY A 1 120 ? 11.991 12.037 29.267 1.00 31.17 120 GLY A C 1
ATOM 951 O O . GLY A 1 120 ? 11.458 11.585 28.266 1.00 31.17 120 GLY A O 1
ATOM 952 N N . GLU A 1 121 ? 13.212 11.673 29.661 1.00 36.66 121 GLU A N 1
ATOM 953 C CA . GLU A 1 121 ? 13.941 10.511 29.142 1.00 36.66 121 GLU A CA 1
ATOM 954 C C . GLU A 1 121 ? 13.060 9.249 29.210 1.00 36.66 121 GLU A C 1
ATOM 956 O O . GLU A 1 121 ? 12.842 8.711 30.293 1.00 36.66 121 GLU A O 1
ATOM 961 N N . ASP A 1 122 ? 12.562 8.780 28.064 1.00 35.91 122 ASP A N 1
ATOM 962 C CA . ASP A 1 122 ? 12.033 7.424 27.918 1.00 35.91 122 ASP A CA 1
ATOM 963 C C . ASP A 1 122 ? 12.497 6.804 26.591 1.00 35.91 122 ASP A C 1
ATOM 965 O O . ASP A 1 122 ? 12.747 7.489 25.592 1.00 35.91 122 ASP A O 1
ATOM 969 N N . ASP A 1 123 ? 12.692 5.494 26.641 1.00 43.09 123 ASP A N 1
ATOM 970 C CA . ASP A 1 123 ? 13.626 4.668 25.874 1.00 43.09 123 ASP A CA 1
ATOM 971 C C . ASP A 1 123 ? 13.139 4.381 24.431 1.00 43.09 123 ASP A C 1
ATOM 973 O O . ASP A 1 123 ? 12.909 3.244 24.017 1.00 43.09 123 ASP A O 1
ATOM 977 N N . GLY A 1 124 ? 12.921 5.439 23.642 1.00 40.31 124 GLY A N 1
ATOM 978 C CA . GLY A 1 124 ? 12.420 5.369 22.266 1.00 40.31 124 GLY A CA 1
ATOM 979 C C . GLY A 1 124 ? 13.519 5.274 21.198 1.00 40.31 124 GLY A C 1
ATOM 980 O O . GLY A 1 124 ? 14.518 5.996 21.229 1.00 40.31 124 GLY A O 1
ATOM 981 N N . PHE A 1 125 ? 13.308 4.422 20.188 1.00 45.72 125 PHE A N 1
ATOM 982 C CA . PHE A 1 125 ? 14.211 4.227 19.049 1.00 45.72 125 PHE A CA 1
ATOM 983 C C . PHE A 1 125 ? 14.462 5.544 18.289 1.00 45.72 125 PHE A C 1
ATOM 985 O O . PHE A 1 125 ? 13.637 6.026 17.507 1.00 45.72 125 PHE A O 1
ATOM 992 N N . ALA A 1 126 ? 15.633 6.140 18.513 1.00 44.06 126 ALA A N 1
ATOM 993 C CA . ALA A 1 126 ? 16.026 7.397 17.896 1.00 44.06 126 ALA A CA 1
ATOM 994 C C . ALA A 1 126 ? 16.706 7.145 16.547 1.00 44.06 126 ALA A C 1
ATOM 996 O O . ALA A 1 126 ? 17.825 6.634 16.481 1.00 44.06 126 ALA A O 1
ATOM 997 N N . THR A 1 127 ? 16.083 7.587 15.451 1.00 49.34 127 THR A N 1
ATOM 998 C CA . THR A 1 127 ? 16.820 7.749 14.190 1.00 49.34 127 THR A CA 1
ATOM 999 C C . THR A 1 127 ? 17.036 9.228 13.912 1.00 49.34 127 THR A C 1
ATOM 1001 O O . THR A 1 127 ? 16.100 10.027 13.865 1.00 49.34 127 THR A O 1
ATOM 1004 N N . VAL A 1 128 ? 18.303 9.616 13.772 1.00 39.16 128 VAL A N 1
ATOM 1005 C CA . VAL A 1 128 ? 18.677 11.008 13.527 1.00 39.16 128 VAL A CA 1
ATOM 1006 C C . VAL A 1 128 ? 18.270 11.370 12.100 1.00 39.16 128 VAL A C 1
ATOM 1008 O O . VAL A 1 128 ? 18.878 10.916 11.128 1.00 39.16 128 VAL A O 1
ATOM 1011 N N . GLY A 1 129 ? 17.229 12.193 11.968 1.00 43.31 129 GLY A N 1
ATOM 1012 C CA . GLY A 1 129 ? 16.784 12.722 10.688 1.00 43.31 129 GLY A CA 1
ATOM 1013 C C . GLY A 1 129 ? 17.826 13.656 10.069 1.00 43.31 129 GLY A C 1
ATOM 1014 O O . GLY A 1 129 ? 18.717 14.198 10.739 1.00 43.31 129 GLY A O 1
ATOM 1015 N N . LYS A 1 130 ? 17.720 13.882 8.756 1.00 37.91 130 LYS A N 1
ATOM 1016 C CA . LYS A 1 130 ? 18.617 14.750 7.977 1.00 37.91 130 LYS A CA 1
ATOM 1017 C C . LYS A 1 130 ? 18.385 16.233 8.316 1.00 37.91 130 LYS A C 1
ATOM 1019 O O . LYS A 1 130 ? 17.865 17.001 7.522 1.00 37.91 130 LYS A O 1
ATOM 1024 N N . GLY A 1 131 ? 18.822 16.631 9.506 1.00 42.12 131 GLY A N 1
ATOM 1025 C CA . GLY A 1 131 ? 18.668 17.977 10.061 1.00 42.12 131 GLY A CA 1
ATOM 1026 C C . GLY A 1 131 ? 19.015 18.088 11.547 1.00 42.12 131 GLY A C 1
ATOM 1027 O O . GLY A 1 131 ? 18.867 19.166 12.105 1.00 42.12 131 GLY A O 1
ATOM 1028 N N . GLY A 1 132 ? 19.453 17.002 12.198 1.00 38.97 132 GLY A N 1
ATOM 1029 C CA . GLY A 1 132 ? 19.745 17.008 13.635 1.00 38.97 132 GLY A CA 1
ATOM 1030 C C . GLY A 1 132 ? 18.498 16.949 14.521 1.00 38.97 132 GLY A C 1
ATOM 1031 O O . GLY A 1 132 ? 18.636 16.893 15.734 1.00 38.97 132 GLY A O 1
ATOM 1032 N N . ARG A 1 133 ? 17.290 16.904 13.937 1.00 44.34 133 ARG A N 1
ATOM 1033 C CA . ARG A 1 133 ? 16.083 16.506 14.668 1.00 44.34 133 ARG A CA 1
ATOM 1034 C C . ARG A 1 133 ? 16.078 14.987 14.789 1.00 44.34 133 ARG A C 1
ATOM 1036 O O . ARG A 1 133 ? 16.003 14.281 13.781 1.00 44.34 133 ARG A O 1
ATOM 1043 N N . THR A 1 134 ? 16.191 14.496 16.012 1.00 46.00 134 THR A N 1
ATOM 1044 C CA . THR A 1 134 ? 15.811 13.133 16.371 1.00 46.00 134 THR A CA 1
ATOM 1045 C C . THR A 1 134 ? 14.306 13.016 16.171 1.00 46.00 134 THR A C 1
ATOM 1047 O O . THR A 1 134 ? 13.533 13.606 16.920 1.00 46.00 134 THR A O 1
ATOM 1050 N N . LEU A 1 135 ? 13.885 12.310 15.120 1.00 55.44 135 LEU A N 1
ATOM 1051 C CA . LEU A 1 135 ? 12.521 11.799 15.060 1.00 55.44 135 LEU A CA 1
ATOM 1052 C C . LEU A 1 135 ? 12.490 10.636 16.049 1.00 55.44 135 LEU A C 1
ATOM 1054 O O . LEU A 1 135 ? 13.029 9.565 15.765 1.00 55.44 135 LEU A O 1
ATOM 1058 N N . GLN A 1 136 ? 11.981 10.907 17.249 1.00 61.62 136 GLN A N 1
ATOM 1059 C CA . GLN A 1 136 ? 11.645 9.863 18.205 1.00 61.62 136 GLN A CA 1
ATOM 1060 C C . GLN A 1 136 ? 10.373 9.203 17.690 1.00 61.62 136 GLN A C 1
ATOM 1062 O O . GLN A 1 136 ? 9.320 9.831 17.646 1.00 61.62 136 GLN A O 1
ATOM 1067 N N . PHE A 1 137 ? 10.505 7.964 17.225 1.00 74.38 137 PHE A N 1
ATOM 1068 C CA . PHE A 1 137 ? 9.355 7.147 16.879 1.00 74.38 137 PHE A CA 1
ATOM 1069 C C . PHE A 1 137 ? 8.912 6.440 18.150 1.00 74.38 137 PHE A C 1
ATOM 1071 O O . PHE A 1 137 ? 9.596 5.540 18.635 1.00 74.38 137 PHE A O 1
ATOM 1078 N N . THR A 1 138 ? 7.790 6.887 18.696 1.00 80.25 138 THR A N 1
ATOM 1079 C CA . THR A 1 138 ? 7.150 6.263 19.854 1.00 80.25 138 THR A CA 1
ATOM 1080 C C . THR A 1 138 ? 5.765 5.763 19.448 1.00 80.25 138 THR A C 1
ATOM 1082 O O . THR A 1 138 ? 5.172 6.327 18.519 1.00 80.25 138 THR A O 1
ATOM 1085 N N . PRO A 1 139 ? 5.221 4.715 20.087 1.00 76.62 139 PRO A N 1
ATOM 1086 C CA . PRO A 1 139 ? 3.878 4.225 19.777 1.00 76.62 139 PRO A CA 1
ATOM 1087 C C . PRO A 1 139 ? 2.801 5.323 19.827 1.00 76.62 139 PRO A C 1
ATOM 1089 O O . PRO A 1 139 ? 1.859 5.309 19.038 1.00 76.62 139 PRO A O 1
ATOM 1092 N N . GLU A 1 140 ? 2.973 6.315 20.697 1.00 80.25 140 GLU A N 1
ATOM 1093 C CA . GLU A 1 140 ? 2.047 7.429 20.926 1.00 80.25 140 GLU A CA 1
ATOM 1094 C C . GLU A 1 140 ? 2.093 8.471 19.799 1.00 80.25 140 GLU A C 1
ATOM 1096 O O . GLU A 1 140 ? 1.121 9.177 19.564 1.00 80.25 140 GLU A O 1
ATOM 1101 N N . SER A 1 141 ? 3.201 8.562 19.055 1.00 85.00 141 SER A N 1
ATOM 1102 C CA . SER A 1 141 ? 3.355 9.528 17.956 1.00 85.00 141 SER A CA 1
ATOM 1103 C C . SER A 1 141 ? 2.932 8.981 16.586 1.00 85.00 141 SER A C 1
ATOM 1105 O O . SER A 1 141 ? 2.935 9.727 15.601 1.00 85.00 141 SER A O 1
ATOM 1107 N N . ILE A 1 142 ? 2.531 7.703 16.497 1.00 90.00 142 ILE A N 1
ATOM 1108 C CA . ILE A 1 142 ? 2.189 7.034 15.230 1.00 90.00 142 ILE A CA 1
ATOM 1109 C C . ILE A 1 142 ? 1.092 7.788 14.467 1.00 90.00 142 ILE A C 1
ATOM 1111 O O . ILE A 1 142 ? 1.273 8.069 13.282 1.00 90.00 142 ILE A O 1
ATOM 1115 N N . PHE A 1 143 ? -0.028 8.139 15.109 1.00 90.12 143 PHE A N 1
ATOM 1116 C CA . PHE A 1 143 ? -1.156 8.775 14.412 1.00 90.12 143 PHE A CA 1
ATOM 1117 C C . PHE A 1 143 ? -0.799 10.167 13.890 1.00 90.12 143 PHE A C 1
ATOM 1119 O O . PHE A 1 143 ? -1.043 10.460 12.718 1.00 90.12 143 PHE A O 1
ATOM 1126 N N . LYS A 1 144 ? -0.086 10.961 14.695 1.00 90.25 144 LYS A N 1
ATOM 1127 C CA . LYS A 1 144 ? 0.440 12.267 14.285 1.00 90.25 144 LYS A CA 1
ATOM 1128 C C . LYS A 1 144 ? 1.377 12.157 13.077 1.00 90.25 144 LYS A C 1
ATOM 1130 O O . LYS A 1 144 ? 1.288 12.951 12.137 1.00 90.25 144 LYS A O 1
ATOM 1135 N N . HIS A 1 145 ? 2.262 11.156 13.065 1.00 89.88 145 HIS A N 1
ATOM 1136 C CA . HIS A 1 145 ? 3.127 10.895 11.913 1.00 89.88 145 HIS A CA 1
ATOM 1137 C C . HIS A 1 145 ? 2.333 10.468 10.674 1.00 89.88 145 HIS A C 1
ATOM 1139 O O . HIS A 1 145 ? 2.594 10.984 9.585 1.00 89.88 145 HIS A O 1
ATOM 1145 N N . LEU A 1 146 ? 1.351 9.575 10.827 1.00 90.38 146 LEU A N 1
ATOM 1146 C CA . LEU A 1 146 ? 0.486 9.144 9.728 1.00 90.38 146 LEU A CA 1
ATOM 1147 C C . LEU A 1 146 ? -0.309 10.312 9.139 1.00 90.38 146 LEU A C 1
ATOM 1149 O O . LEU A 1 146 ? -0.329 10.459 7.918 1.00 90.38 146 LEU A O 1
ATOM 1153 N N . ARG A 1 147 ? -0.893 11.179 9.973 1.00 90.38 147 ARG A N 1
ATOM 1154 C CA . ARG A 1 147 ? -1.602 12.388 9.527 1.00 90.38 147 ARG A CA 1
ATOM 1155 C C . ARG A 1 147 ? -0.700 13.276 8.679 1.00 90.38 147 ARG A C 1
ATOM 1157 O O . ARG A 1 147 ? -1.046 13.592 7.544 1.00 90.38 147 ARG A O 1
ATOM 1164 N N . GLY A 1 148 ? 0.503 13.586 9.165 1.00 89.69 148 GLY A N 1
ATOM 1165 C CA . GLY A 1 148 ? 1.465 14.394 8.412 1.00 89.69 148 GLY A CA 1
ATOM 1166 C C . GLY A 1 148 ? 1.868 13.771 7.067 1.00 89.69 148 GLY A C 1
ATOM 1167 O O . GLY A 1 148 ? 2.052 14.483 6.075 1.00 89.69 148 GLY A O 1
ATOM 1168 N N . ILE A 1 149 ? 1.976 12.440 6.992 1.00 90.25 149 ILE A N 1
ATOM 1169 C CA . ILE A 1 149 ? 2.255 11.720 5.739 1.00 90.25 149 ILE A CA 1
ATOM 1170 C C . ILE A 1 149 ? 1.065 11.810 4.777 1.00 90.25 149 ILE A C 1
ATOM 1172 O O . ILE A 1 149 ? 1.259 12.141 3.605 1.00 90.25 149 ILE A O 1
ATOM 1176 N N . ILE A 1 150 ? -0.157 11.586 5.265 1.00 88.62 150 ILE A N 1
ATOM 1177 C CA . ILE A 1 150 ? -1.390 11.658 4.468 1.00 88.62 150 ILE A CA 1
ATOM 1178 C C . ILE A 1 150 ? -1.609 13.081 3.937 1.00 88.62 150 ILE A C 1
ATOM 1180 O O . ILE A 1 150 ? -1.847 13.261 2.746 1.00 88.62 150 ILE A O 1
ATOM 1184 N N . GLU A 1 151 ? -1.419 14.110 4.763 1.00 90.38 151 GLU A N 1
ATOM 1185 C CA . GLU A 1 151 ? -1.542 15.516 4.355 1.00 90.38 151 GLU A CA 1
ATOM 1186 C C . GLU A 1 151 ? -0.461 15.962 3.364 1.00 90.38 151 GLU A C 1
ATOM 1188 O O . GLU A 1 151 ? -0.645 16.921 2.605 1.00 90.38 151 GLU A O 1
ATOM 1193 N N . SER A 1 152 ? 0.718 15.338 3.399 1.00 88.56 152 SER A N 1
ATOM 1194 C CA . SER A 1 152 ? 1.805 15.628 2.457 1.00 88.56 152 SER A CA 1
ATOM 1195 C C . SER A 1 152 ? 1.733 14.792 1.179 1.00 88.56 152 SER A C 1
ATOM 1197 O O . SER A 1 152 ? 2.424 15.111 0.202 1.00 88.56 152 SER A O 1
ATOM 1199 N N . ARG A 1 153 ? 0.862 13.779 1.137 1.00 87.19 153 ARG A N 1
ATOM 1200 C CA . ARG A 1 153 ? 0.586 12.966 -0.047 1.00 87.19 153 ARG A CA 1
ATOM 1201 C C . ARG A 1 153 ? 0.102 13.845 -1.205 1.00 87.19 153 ARG A C 1
ATOM 1203 O O . ARG A 1 153 ? -0.624 14.817 -1.025 1.00 87.19 153 ARG A O 1
ATOM 1210 N N . GLY A 1 154 ? 0.560 13.553 -2.421 1.00 81.38 154 GLY A N 1
ATOM 1211 C CA . GLY A 1 154 ? 0.193 14.318 -3.624 1.00 81.38 154 GLY A CA 1
ATOM 1212 C C . GLY A 1 154 ? 0.845 15.704 -3.768 1.00 81.38 154 GLY A C 1
ATOM 1213 O O . GLY A 1 154 ? 0.787 16.286 -4.852 1.00 81.38 154 GLY A O 1
ATOM 1214 N N . LYS A 1 155 ? 1.533 16.234 -2.744 1.00 86.75 155 LYS A N 1
ATOM 1215 C CA . LYS A 1 155 ? 2.277 17.499 -2.863 1.00 86.75 155 LYS A CA 1
ATOM 1216 C C . LYS A 1 155 ? 3.552 17.308 -3.698 1.00 86.75 155 LYS A C 1
ATOM 1218 O O . LYS A 1 155 ? 4.256 16.307 -3.598 1.00 86.75 155 LYS A O 1
ATOM 1223 N N . LYS A 1 156 ? 3.882 18.313 -4.521 1.00 78.00 156 LYS A N 1
ATOM 1224 C CA . LYS A 1 156 ? 4.955 18.257 -5.540 1.00 78.00 156 LYS A CA 1
ATOM 1225 C C . LYS A 1 156 ? 6.380 18.063 -4.982 1.00 78.00 156 LYS A C 1
ATOM 1227 O O . LYS A 1 156 ? 7.264 17.682 -5.737 1.00 78.00 156 LYS A O 1
ATOM 1232 N N . ASN A 1 157 ? 6.607 18.323 -3.693 1.00 80.25 157 ASN A N 1
ATOM 1233 C CA . ASN A 1 157 ? 7.932 18.273 -3.053 1.00 80.25 157 ASN A CA 1
ATOM 1234 C C . ASN A 1 157 ? 8.049 17.165 -1.991 1.00 80.25 157 ASN A C 1
ATOM 1236 O O . ASN A 1 157 ? 8.867 17.277 -1.081 1.00 80.25 157 ASN A O 1
ATOM 1240 N N . THR A 1 158 ? 7.214 16.132 -2.079 1.00 84.56 158 THR A N 1
ATOM 1241 C CA . THR A 1 158 ? 7.172 15.047 -1.097 1.00 84.56 158 THR A CA 1
ATOM 1242 C C . THR A 1 158 ? 8.007 13.857 -1.562 1.00 84.56 158 THR A C 1
ATOM 1244 O O . THR A 1 158 ? 7.781 13.328 -2.651 1.00 84.56 158 THR A O 1
ATOM 1247 N N . ASP A 1 159 ? 8.956 13.421 -0.730 1.00 88.00 159 ASP A N 1
ATOM 1248 C CA . ASP A 1 159 ? 9.745 12.211 -0.971 1.00 88.00 159 ASP A CA 1
ATOM 1249 C C . ASP A 1 159 ? 8.966 10.973 -0.499 1.00 88.00 159 ASP A C 1
ATOM 1251 O O . ASP A 1 159 ? 8.932 10.637 0.686 1.00 88.00 159 ASP A O 1
ATOM 1255 N N . ARG A 1 160 ? 8.316 10.298 -1.452 1.00 88.94 160 ARG A N 1
ATOM 1256 C CA . ARG A 1 160 ? 7.490 9.105 -1.198 1.00 88.94 160 ARG A CA 1
ATOM 1257 C C . ARG A 1 160 ? 8.320 7.947 -0.646 1.00 88.94 160 ARG A C 1
ATOM 1259 O O . ARG A 1 160 ? 7.840 7.197 0.196 1.00 88.94 160 ARG A O 1
ATOM 1266 N N . THR A 1 161 ? 9.575 7.821 -1.067 1.00 90.44 161 THR A N 1
ATOM 1267 C CA . THR A 1 161 ? 10.466 6.756 -0.598 1.00 90.44 161 THR A CA 1
ATOM 1268 C C . THR A 1 161 ? 10.874 6.981 0.856 1.00 90.44 161 THR A C 1
ATOM 1270 O O . THR A 1 161 ? 10.954 6.027 1.629 1.00 90.44 161 THR A O 1
ATOM 1273 N N . GLU A 1 162 ? 11.098 8.231 1.267 1.00 91.00 162 GLU A N 1
ATOM 1274 C CA . GLU A 1 162 ? 11.338 8.569 2.677 1.00 91.00 162 GLU A CA 1
ATOM 1275 C C . GLU A 1 162 ? 10.085 8.350 3.543 1.00 91.00 162 GLU A C 1
ATOM 1277 O O . GLU A 1 162 ? 10.190 7.822 4.654 1.00 91.00 162 GLU A O 1
ATOM 1282 N N . GLN A 1 163 ? 8.895 8.680 3.026 1.00 91.62 163 GLN A N 1
ATOM 1283 C CA . GLN A 1 163 ? 7.624 8.391 3.702 1.00 91.62 163 GLN A CA 1
ATOM 1284 C C . GLN A 1 163 ? 7.419 6.889 3.920 1.00 91.62 163 GLN A C 1
ATOM 1286 O O . GLN A 1 163 ? 7.082 6.484 5.031 1.00 91.62 163 GLN A O 1
ATOM 1291 N N . ILE A 1 164 ? 7.679 6.063 2.900 1.00 94.38 164 ILE A N 1
ATOM 1292 C CA . ILE A 1 164 ? 7.612 4.596 2.999 1.00 94.38 164 ILE A CA 1
ATOM 1293 C C . ILE A 1 164 ? 8.546 4.094 4.101 1.00 94.38 164 ILE A C 1
ATOM 1295 O O . ILE A 1 164 ? 8.088 3.417 5.013 1.00 94.38 164 ILE A O 1
ATOM 1299 N N . LYS A 1 165 ? 9.818 4.515 4.102 1.00 93.19 165 LYS A N 1
ATOM 1300 C CA . LYS A 1 165 ? 10.788 4.127 5.146 1.00 93.19 165 LYS A CA 1
ATOM 1301 C C . LYS A 1 165 ? 10.372 4.554 6.547 1.00 93.19 165 LYS A C 1
ATOM 1303 O O . LYS A 1 165 ? 10.698 3.895 7.530 1.00 93.19 165 LYS A O 1
ATOM 1308 N N . THR A 1 166 ? 9.703 5.698 6.652 1.00 91.75 166 THR A N 1
ATOM 1309 C CA . THR A 1 166 ? 9.177 6.181 7.927 1.00 91.75 166 THR A CA 1
ATOM 1310 C C . THR A 1 166 ? 8.046 5.273 8.399 1.00 91.75 166 THR A C 1
ATOM 1312 O O . THR A 1 166 ? 8.090 4.803 9.528 1.00 91.75 166 THR A O 1
ATOM 1315 N N . MET A 1 167 ? 7.085 4.952 7.532 1.00 93.50 167 MET A N 1
ATOM 1316 C CA . MET A 1 167 ? 5.973 4.055 7.861 1.00 93.50 167 MET A CA 1
ATOM 1317 C C . MET A 1 167 ? 6.406 2.609 8.122 1.00 93.50 167 MET A C 1
ATOM 1319 O O . MET A 1 167 ? 5.818 1.972 8.987 1.00 93.50 167 MET A O 1
ATOM 1323 N N . GLU A 1 168 ? 7.452 2.107 7.460 1.00 94.25 168 GLU A N 1
ATOM 1324 C CA . GLU A 1 168 ? 8.055 0.802 7.777 1.00 94.25 168 GLU A CA 1
ATOM 1325 C C . GLU A 1 168 ? 8.526 0.763 9.239 1.00 94.25 168 GLU A C 1
ATOM 1327 O O . GLU A 1 168 ? 8.159 -0.147 9.977 1.00 94.25 168 GLU A O 1
ATOM 1332 N N . LYS A 1 169 ? 9.225 1.808 9.704 1.00 92.00 169 LYS A N 1
ATOM 1333 C CA . LYS A 1 169 ? 9.610 1.935 11.120 1.00 92.00 169 LYS A CA 1
ATOM 1334 C C . LYS A 1 169 ? 8.402 2.069 12.044 1.00 92.00 169 LYS A C 1
ATOM 1336 O O . LYS A 1 169 ? 8.382 1.451 13.101 1.00 92.00 169 LYS A O 1
ATOM 1341 N N . LEU A 1 170 ? 7.389 2.853 11.656 1.00 92.00 170 LEU A N 1
ATOM 1342 C CA . LEU A 1 170 ? 6.146 2.961 12.434 1.00 92.00 170 LEU A CA 1
ATOM 1343 C C . LEU A 1 170 ? 5.447 1.600 12.561 1.00 92.00 170 LEU A C 1
ATOM 1345 O O . LEU A 1 170 ? 4.855 1.315 13.595 1.00 92.00 170 LEU A O 1
ATOM 1349 N N . SER A 1 171 ? 5.538 0.748 11.538 1.00 92.00 171 SER A N 1
ATOM 1350 C CA . SER A 1 171 ? 4.969 -0.599 11.567 1.00 92.00 171 SER A CA 1
ATOM 1351 C C . SER A 1 171 ? 5.692 -1.525 12.547 1.00 92.00 171 SER A C 1
ATOM 1353 O O . SER A 1 171 ? 5.050 -2.415 13.099 1.00 92.00 171 SER A O 1
ATOM 1355 N N . GLU A 1 172 ? 6.995 -1.337 12.772 1.00 91.06 172 GLU A N 1
ATOM 1356 C CA . GLU A 1 172 ? 7.776 -2.126 13.739 1.00 91.06 172 GLU A CA 1
ATOM 1357 C C . GLU A 1 172 ? 7.411 -1.785 15.190 1.00 91.06 172 GLU A C 1
ATOM 1359 O O . GLU A 1 172 ? 7.390 -2.669 16.044 1.00 91.06 172 GLU A O 1
ATOM 1364 N N . ILE A 1 173 ? 7.086 -0.517 15.463 1.00 91.50 173 ILE A N 1
ATOM 1365 C CA . ILE A 1 173 ? 6.719 -0.043 16.807 1.00 91.50 173 ILE A CA 1
ATOM 1366 C C . ILE A 1 173 ? 5.210 -0.087 17.088 1.00 91.50 173 ILE A C 1
ATOM 1368 O O . ILE A 1 173 ? 4.795 0.098 18.232 1.00 91.50 173 ILE A O 1
ATOM 1372 N N . ALA A 1 174 ? 4.375 -0.313 16.069 1.00 91.12 174 ALA A N 1
ATOM 1373 C CA . ALA A 1 174 ? 2.926 -0.385 16.221 1.00 91.12 174 ALA A CA 1
ATOM 1374 C C . ALA A 1 174 ? 2.534 -1.565 17.124 1.00 91.12 174 ALA A C 1
ATOM 1376 O O . ALA A 1 174 ? 2.658 -2.735 16.749 1.00 91.12 174 ALA A O 1
ATOM 1377 N N . SER A 1 175 ? 2.028 -1.259 18.318 1.00 88.56 175 SER A N 1
ATOM 1378 C CA . SER A 1 175 ? 1.699 -2.258 19.336 1.00 88.56 175 SER A CA 1
ATOM 1379 C C . SER A 1 175 ? 0.239 -2.701 19.250 1.00 88.56 175 SER A C 1
ATOM 1381 O O . SER A 1 175 ? -0.053 -3.895 19.339 1.00 88.56 175 SER A O 1
ATOM 1383 N N . THR A 1 176 ? -0.679 -1.761 19.010 1.00 92.31 176 THR A N 1
ATOM 1384 C CA . THR A 1 176 ? -2.123 -2.038 18.979 1.00 92.31 176 THR A CA 1
ATOM 1385 C C . THR A 1 176 ? -2.599 -2.518 17.599 1.00 92.31 176 THR A C 1
ATOM 1387 O O . THR A 1 176 ? -2.040 -2.104 16.576 1.00 92.31 176 THR A O 1
ATOM 1390 N N . PRO A 1 177 ? -3.661 -3.349 17.520 1.00 94.31 177 PRO A N 1
ATOM 1391 C CA . PRO A 1 177 ? -4.231 -3.772 16.238 1.00 94.31 177 PRO A CA 1
ATOM 1392 C C . PRO A 1 177 ? -4.663 -2.587 15.368 1.00 94.31 177 PRO A C 1
ATOM 1394 O O . PRO A 1 177 ? -4.359 -2.554 14.178 1.00 94.31 177 PRO A O 1
ATOM 1397 N N . TYR A 1 178 ? -5.286 -1.569 15.971 1.00 94.06 178 TYR A N 1
ATOM 1398 C CA . TYR A 1 178 ? -5.726 -0.373 15.254 1.00 94.06 178 TYR A CA 1
ATOM 1399 C C . TYR A 1 178 ? -4.557 0.404 14.626 1.00 94.06 178 TYR A C 1
ATOM 1401 O O . TYR A 1 178 ? -4.628 0.775 13.454 1.00 94.06 178 TYR A O 1
ATOM 1409 N N . GLN A 1 179 ? -3.451 0.598 15.358 1.00 93.75 179 GLN A N 1
ATOM 1410 C CA . GLN A 1 179 ? -2.241 1.220 14.802 1.00 93.75 179 GLN A CA 1
ATOM 1411 C C . GLN A 1 179 ? -1.691 0.411 13.629 1.00 93.75 179 GLN A C 1
ATOM 1413 O O . GLN A 1 179 ? -1.423 0.983 12.575 1.00 93.75 179 GLN A O 1
ATOM 1418 N N . LYS A 1 180 ? -1.567 -0.915 13.783 1.00 95.69 180 LYS A N 1
ATOM 1419 C CA . LYS A 1 180 ? -1.074 -1.798 12.715 1.00 95.69 180 LYS A CA 1
ATOM 1420 C C . LYS A 1 180 ? -1.929 -1.675 11.458 1.00 95.69 180 LYS A C 1
ATOM 1422 O O . LYS A 1 180 ? -1.385 -1.454 10.381 1.00 95.69 180 LYS A O 1
ATOM 1427 N N . ILE A 1 181 ? -3.255 -1.738 11.596 1.00 96.69 181 ILE A N 1
ATOM 1428 C CA . ILE A 1 181 ? -4.191 -1.587 10.474 1.00 96.69 181 ILE A CA 1
ATOM 1429 C C . ILE A 1 181 ? -3.994 -0.225 9.795 1.00 96.69 181 ILE A C 1
ATOM 1431 O O . ILE A 1 181 ? -3.788 -0.172 8.584 1.00 96.69 181 ILE A O 1
ATOM 1435 N N . ARG A 1 182 ? -3.992 0.881 10.553 1.00 95.12 182 ARG A N 1
ATOM 1436 C CA . ARG A 1 182 ? -3.832 2.239 9.999 1.00 95.12 182 ARG A CA 1
ATOM 1437 C C . ARG A 1 182 ? -2.496 2.424 9.274 1.00 95.12 182 ARG A C 1
ATOM 1439 O O . ARG A 1 182 ? -2.482 3.000 8.187 1.00 95.12 182 ARG A O 1
ATOM 1446 N N . VAL A 1 183 ? -1.396 1.929 9.848 1.00 95.94 183 VAL A N 1
ATOM 1447 C CA . VAL A 1 183 ? -0.068 1.992 9.221 1.00 95.94 183 VAL A CA 1
ATOM 1448 C C . VAL A 1 183 ? -0.049 1.179 7.928 1.00 95.94 183 VAL A C 1
ATOM 1450 O O . VAL A 1 183 ? 0.370 1.709 6.904 1.00 95.94 183 VAL A O 1
ATOM 1453 N N . LEU A 1 184 ? -0.551 -0.061 7.935 1.00 97.50 184 LEU A N 1
ATOM 1454 C CA . LEU A 1 184 ? -0.573 -0.929 6.751 1.00 97.50 184 LEU A CA 1
ATOM 1455 C C . LEU A 1 184 ? -1.419 -0.333 5.616 1.00 97.50 184 LEU A C 1
ATOM 1457 O O . LEU A 1 184 ? -0.958 -0.283 4.476 1.00 97.50 184 LEU A O 1
ATOM 1461 N N . LEU A 1 185 ? -2.615 0.189 5.919 1.00 96.69 185 LEU A N 1
ATOM 1462 C CA . LEU A 1 185 ? -3.471 0.857 4.928 1.00 96.69 185 LEU A CA 1
ATOM 1463 C C . LEU A 1 185 ? -2.759 2.066 4.289 1.00 96.69 185 LEU A C 1
ATOM 1465 O O . LEU A 1 185 ? -2.787 2.236 3.067 1.00 96.69 185 LEU A O 1
ATOM 1469 N N . ALA A 1 186 ? -2.096 2.898 5.099 1.00 95.38 186 ALA A N 1
ATOM 1470 C CA . ALA A 1 186 ? -1.358 4.064 4.614 1.00 95.38 186 ALA A CA 1
ATOM 1471 C C . ALA A 1 186 ? -0.105 3.678 3.806 1.00 95.38 186 ALA A C 1
ATOM 1473 O O . ALA A 1 186 ? 0.184 4.291 2.772 1.00 95.38 186 ALA A O 1
ATOM 1474 N N . LEU A 1 187 ? 0.616 2.647 4.248 1.00 95.88 187 LEU A N 1
ATOM 1475 C CA . LEU A 1 187 ? 1.848 2.162 3.636 1.00 95.88 187 LEU A CA 1
ATOM 1476 C C . LEU A 1 187 ? 1.585 1.576 2.245 1.00 95.88 187 LEU A C 1
ATOM 1478 O O . LEU A 1 187 ? 2.176 2.048 1.272 1.00 95.88 187 LEU A O 1
ATOM 1482 N N . VAL A 1 188 ? 0.616 0.661 2.127 1.00 96.12 188 VAL A N 1
ATOM 1483 C CA . VAL A 1 188 ? 0.195 0.068 0.846 1.00 96.12 188 VAL A CA 1
ATOM 1484 C C . VAL A 1 188 ? -0.246 1.161 -0.135 1.00 96.12 188 VAL A C 1
ATOM 1486 O O . VAL A 1 188 ? 0.217 1.221 -1.276 1.00 96.12 188 VAL A O 1
ATOM 1489 N N . SER A 1 189 ? -1.073 2.101 0.331 1.00 93.94 189 SER A N 1
ATOM 1490 C CA . SER A 1 189 ? -1.539 3.236 -0.474 1.00 93.94 189 SER A CA 1
ATOM 1491 C C . SER A 1 189 ? -0.389 4.117 -0.986 1.00 93.94 189 SER A C 1
ATOM 1493 O O . SER A 1 189 ? -0.395 4.545 -2.143 1.00 93.94 189 SER A O 1
ATOM 1495 N N . THR A 1 190 ? 0.630 4.353 -0.156 1.00 93.25 190 THR A N 1
ATOM 1496 C CA . THR A 1 190 ? 1.803 5.169 -0.514 1.00 93.25 190 THR A CA 1
ATOM 1497 C C . THR A 1 190 ? 2.779 4.425 -1.427 1.00 93.25 190 THR A C 1
ATOM 1499 O O . THR A 1 190 ? 3.409 5.048 -2.283 1.00 93.25 190 THR A O 1
ATOM 1502 N N . ARG A 1 191 ? 2.885 3.094 -1.329 1.00 93.44 191 ARG A N 1
ATOM 1503 C CA . ARG A 1 191 ? 3.652 2.295 -2.301 1.00 93.44 191 ARG A CA 1
ATOM 1504 C C . ARG A 1 191 ? 3.055 2.401 -3.688 1.00 93.44 191 ARG A C 1
ATOM 1506 O O . ARG A 1 191 ? 3.777 2.675 -4.644 1.00 93.44 191 ARG A O 1
ATOM 1513 N N . PHE A 1 192 ? 1.736 2.262 -3.797 1.00 92.25 192 PHE A N 1
ATOM 1514 C CA . PHE A 1 192 ? 1.067 2.388 -5.084 1.00 92.25 192 PHE A CA 1
ATOM 1515 C C . PHE A 1 192 ? 1.224 3.766 -5.727 1.00 92.25 192 PHE A C 1
ATOM 1517 O O . PHE A 1 192 ? 1.107 3.914 -6.941 1.00 92.25 192 PHE A O 1
ATOM 1524 N N . ASP A 1 193 ? 1.510 4.793 -4.943 1.00 89.06 193 ASP A N 1
ATOM 1525 C CA . ASP A 1 193 ? 1.778 6.126 -5.454 1.00 89.06 193 ASP A CA 1
ATOM 1526 C C . ASP A 1 193 ? 3.129 6.239 -6.175 1.00 89.06 193 ASP A C 1
ATOM 1528 O O . ASP A 1 193 ? 3.333 7.189 -6.933 1.00 89.06 193 ASP A O 1
ATOM 1532 N N . LEU A 1 194 ? 4.048 5.286 -6.012 1.00 86.69 194 LEU A N 1
ATOM 1533 C CA . LEU A 1 194 ? 5.311 5.286 -6.752 1.00 86.69 194 LEU A CA 1
ATOM 1534 C C . LEU A 1 194 ? 5.103 5.120 -8.265 1.00 86.69 194 LEU A C 1
ATOM 1536 O O . LEU A 1 194 ? 5.819 5.753 -9.042 1.00 86.69 194 LEU A O 1
ATOM 1540 N N . SER A 1 195 ? 4.089 4.359 -8.697 1.00 77.94 195 SER A N 1
ATOM 1541 C CA . SER A 1 195 ? 3.794 4.157 -10.125 1.00 77.94 195 SER A CA 1
ATOM 1542 C C . SER A 1 195 ? 3.111 5.364 -10.788 1.00 77.94 195 SER A C 1
ATOM 1544 O O . SER A 1 195 ? 3.179 5.527 -12.003 1.00 77.94 195 SER A O 1
ATOM 1546 N N . SER A 1 196 ? 2.542 6.295 -10.010 1.00 68.44 196 SER A N 1
ATOM 1547 C CA . SER A 1 196 ? 1.837 7.479 -10.535 1.00 68.44 196 SER A CA 1
ATOM 1548 C C . SER A 1 196 ? 2.755 8.534 -11.182 1.00 68.44 196 SER A C 1
ATOM 1550 O O . SER A 1 196 ? 2.252 9.451 -11.832 1.00 68.44 196 SER A O 1
ATOM 1552 N N . SER A 1 197 ? 4.079 8.451 -11.005 1.00 61.19 197 SER A N 1
ATOM 1553 C CA . SER A 1 197 ? 5.029 9.517 -11.383 1.00 61.19 197 SER A CA 1
ATOM 1554 C C . SER A 1 197 ? 5.650 9.362 -12.783 1.00 61.19 197 SER A C 1
ATOM 1556 O O . SER A 1 197 ? 6.731 9.887 -13.037 1.00 61.19 197 SER A O 1
ATOM 1558 N N . GLY A 1 198 ? 4.980 8.663 -13.705 1.00 59.22 198 GLY A N 1
ATOM 1559 C CA . GLY A 1 198 ? 5.474 8.429 -15.071 1.00 59.22 198 GLY A CA 1
ATOM 1560 C C . GLY A 1 198 ? 6.367 7.192 -15.227 1.00 59.22 198 GLY A C 1
ATOM 1561 O O . GLY A 1 198 ? 6.916 6.980 -16.306 1.00 59.22 198 GLY A O 1
ATOM 1562 N N . ALA A 1 199 ? 6.496 6.374 -14.176 1.00 63.75 199 ALA A N 1
ATOM 1563 C CA . ALA A 1 199 ? 7.062 5.034 -14.281 1.00 63.75 199 ALA A CA 1
ATOM 1564 C C . ALA A 1 199 ? 6.105 4.129 -15.073 1.00 63.75 199 ALA A C 1
ATOM 1566 O O . ALA A 1 199 ? 4.887 4.217 -14.918 1.00 63.75 199 ALA A O 1
ATOM 1567 N N . THR A 1 200 ? 6.650 3.261 -15.925 1.00 79.25 200 THR A N 1
ATOM 1568 C CA . THR A 1 200 ? 5.849 2.334 -16.737 1.00 79.25 200 THR A CA 1
ATOM 1569 C C . THR A 1 200 ? 5.199 1.239 -15.899 1.00 79.25 200 THR A C 1
ATOM 1571 O O . THR A 1 200 ? 4.150 0.756 -16.301 1.00 79.25 200 THR A O 1
ATOM 1574 N N . SER A 1 201 ? 5.776 0.872 -14.751 1.00 85.75 201 SER A N 1
ATOM 1575 C CA . SER A 1 201 ? 5.201 -0.013 -13.726 1.00 85.75 201 SER A CA 1
ATOM 1576 C C . SER A 1 201 ? 5.877 0.209 -12.372 1.00 85.75 201 SER A C 1
ATOM 1578 O O . SER A 1 201 ? 6.985 0.747 -12.307 1.00 85.75 201 SER A O 1
ATOM 1580 N N . MET A 1 202 ? 5.230 -0.211 -11.283 1.00 91.38 202 MET A N 1
ATOM 1581 C CA . MET A 1 202 ? 5.857 -0.240 -9.959 1.00 91.38 202 MET A CA 1
ATOM 1582 C C . MET A 1 202 ? 7.118 -1.133 -9.946 1.00 91.38 202 MET A C 1
ATOM 1584 O O . MET A 1 202 ? 7.087 -2.225 -10.519 1.00 91.38 202 MET A O 1
ATOM 1588 N N . PRO A 1 203 ? 8.211 -0.731 -9.262 1.00 92.25 203 PRO A N 1
ATOM 1589 C CA . PRO A 1 203 ? 9.354 -1.614 -9.032 1.00 92.25 203 PRO A CA 1
ATOM 1590 C C . PRO A 1 203 ? 8.955 -2.904 -8.302 1.00 92.25 203 PRO A C 1
ATOM 1592 O O . PRO A 1 203 ? 8.186 -2.866 -7.338 1.00 92.25 203 PRO A O 1
ATOM 1595 N N . VAL A 1 204 ? 9.525 -4.040 -8.717 1.00 93.75 204 VAL A N 1
ATOM 1596 C CA . VAL A 1 204 ? 9.179 -5.378 -8.194 1.00 93.75 204 VAL A CA 1
ATOM 1597 C C . VAL A 1 204 ? 9.335 -5.461 -6.671 1.00 93.75 204 VAL A C 1
ATOM 1599 O O . VAL A 1 204 ? 8.491 -6.045 -5.996 1.00 93.75 204 VAL A O 1
ATOM 1602 N N . GLU A 1 205 ? 10.363 -4.823 -6.111 1.00 95.19 205 GLU A N 1
ATOM 1603 C CA . GLU A 1 205 ? 10.601 -4.761 -4.662 1.00 95.19 205 GLU A CA 1
ATOM 1604 C C . GLU A 1 205 ? 9.438 -4.116 -3.890 1.00 95.19 205 GLU A C 1
ATOM 1606 O O . GLU A 1 205 ? 8.999 -4.636 -2.864 1.00 95.19 205 GLU A O 1
ATOM 1611 N N . HIS A 1 206 ? 8.883 -3.017 -4.410 1.00 95.19 206 HIS A N 1
ATOM 1612 C CA . HIS A 1 206 ? 7.762 -2.327 -3.784 1.00 95.19 206 HIS A CA 1
ATOM 1613 C C . HIS A 1 206 ? 6.459 -3.098 -3.975 1.00 95.19 206 HIS A C 1
ATOM 1615 O O . HIS A 1 206 ? 5.635 -3.093 -3.064 1.00 95.19 206 HIS A O 1
ATOM 1621 N N . TRP A 1 207 ? 6.300 -3.800 -5.101 1.00 96.94 207 TRP A N 1
ATOM 1622 C CA . TRP A 1 207 ? 5.146 -4.667 -5.333 1.00 96.94 207 TRP A CA 1
ATOM 1623 C C . TRP A 1 207 ? 5.132 -5.843 -4.353 1.00 96.94 207 TRP A C 1
ATOM 1625 O O . TRP A 1 207 ? 4.118 -6.085 -3.707 1.00 96.94 207 TRP A O 1
ATOM 1635 N N . LYS A 1 208 ? 6.274 -6.524 -4.170 1.00 97.62 208 LYS A N 1
ATOM 1636 C CA . LYS A 1 208 ? 6.406 -7.639 -3.214 1.00 97.62 208 LYS A CA 1
ATOM 1637 C C . LYS A 1 208 ? 6.186 -7.181 -1.775 1.00 97.62 208 LYS A C 1
ATOM 1639 O O . LYS A 1 208 ? 5.559 -7.880 -0.989 1.00 97.62 208 LYS A O 1
ATOM 1644 N N . ALA A 1 209 ? 6.669 -5.990 -1.431 1.00 97.62 209 ALA A N 1
ATOM 1645 C CA . ALA A 1 209 ? 6.406 -5.414 -0.120 1.00 97.62 209 ALA A CA 1
ATOM 1646 C C . ALA A 1 209 ? 4.917 -5.071 0.080 1.00 97.62 209 ALA A C 1
ATOM 1648 O O . ALA A 1 209 ? 4.374 -5.393 1.131 1.00 97.62 209 ALA A O 1
ATOM 1649 N N . ALA A 1 210 ? 4.245 -4.496 -0.926 1.00 97.62 210 ALA A N 1
ATOM 1650 C CA . ALA A 1 210 ? 2.810 -4.204 -0.863 1.00 97.62 210 ALA A CA 1
ATOM 1651 C C . ALA A 1 210 ? 1.960 -5.482 -0.739 1.00 97.62 210 ALA A C 1
ATOM 1653 O O . ALA A 1 210 ? 1.006 -5.513 0.034 1.00 97.62 210 ALA A O 1
ATOM 1654 N N . GLU A 1 211 ? 2.323 -6.545 -1.462 1.00 98.06 211 GLU A N 1
ATOM 1655 C CA . GLU A 1 211 ? 1.704 -7.870 -1.337 1.00 98.06 211 GLU A CA 1
ATOM 1656 C C . GLU A 1 211 ? 1.832 -8.405 0.098 1.00 98.06 211 GLU A C 1
ATOM 1658 O O . GLU A 1 211 ? 0.824 -8.721 0.730 1.00 98.06 211 GLU A O 1
ATOM 1663 N N . LYS A 1 212 ? 3.046 -8.397 0.660 1.00 98.19 212 LYS A N 1
ATOM 1664 C CA . LYS A 1 212 ? 3.305 -8.849 2.033 1.00 98.19 212 LYS A CA 1
ATOM 1665 C C . LYS A 1 212 ? 2.571 -8.015 3.086 1.00 98.19 212 LYS A C 1
ATOM 1667 O O . LYS A 1 212 ? 2.082 -8.549 4.083 1.00 98.19 212 LYS A O 1
ATOM 1672 N N . GLU A 1 213 ? 2.496 -6.704 2.895 1.00 97.81 213 GLU A N 1
ATOM 1673 C CA . GLU A 1 213 ? 1.754 -5.799 3.776 1.00 97.81 213 GLU A CA 1
ATOM 1674 C C . GLU A 1 213 ? 0.250 -6.071 3.720 1.00 97.81 213 GLU A C 1
ATOM 1676 O O . GLU A 1 213 ? -0.394 -6.098 4.767 1.00 97.81 213 GLU A O 1
ATOM 1681 N N . LEU A 1 214 ? -0.307 -6.350 2.536 1.00 97.94 214 LEU A N 1
ATOM 1682 C CA . LEU A 1 214 ? -1.701 -6.779 2.398 1.00 97.94 214 LEU A CA 1
ATOM 1683 C C . LEU A 1 214 ? -1.947 -8.140 3.055 1.00 97.94 214 LEU A C 1
ATOM 1685 O O . LEU A 1 214 ? -2.945 -8.300 3.756 1.00 97.94 214 LEU A O 1
ATOM 1689 N N . ALA A 1 215 ? -1.032 -9.102 2.902 1.00 98.19 215 ALA A N 1
ATOM 1690 C CA . ALA A 1 215 ? -1.115 -10.384 3.602 1.00 98.19 215 ALA A CA 1
ATOM 1691 C C . ALA A 1 215 ? -1.129 -10.194 5.127 1.00 98.19 215 ALA A C 1
ATOM 1693 O O . ALA A 1 215 ? -1.959 -10.787 5.818 1.00 98.19 215 ALA A O 1
A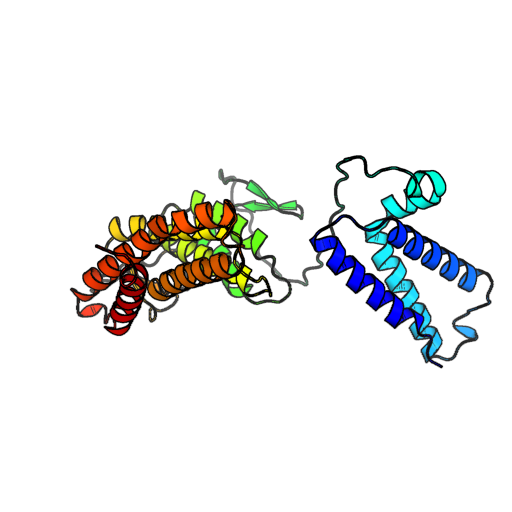TOM 1694 N N . THR A 1 216 ? -0.258 -9.319 5.634 1.00 97.81 216 THR A N 1
ATOM 1695 C CA . THR A 1 216 ? -0.165 -8.987 7.063 1.00 97.81 216 THR A CA 1
ATOM 1696 C C . THR A 1 216 ? -1.419 -8.254 7.546 1.00 97.81 216 THR A C 1
ATOM 1698 O O 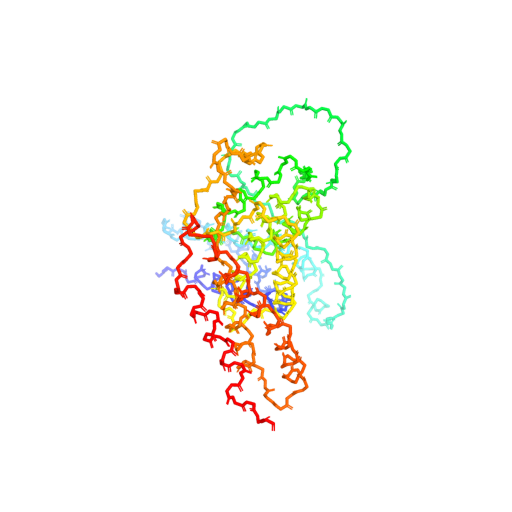. THR A 1 216 ? -1.908 -8.519 8.641 1.00 97.81 216 THR A O 1
ATOM 1701 N N . LEU A 1 217 ? -1.991 -7.362 6.730 1.00 98.00 217 LEU A N 1
ATOM 1702 C CA . LEU A 1 217 ? -3.252 -6.684 7.038 1.00 98.00 217 LEU A CA 1
ATOM 1703 C C . LEU A 1 217 ? -4.385 -7.695 7.232 1.00 98.00 217 LEU A C 1
ATOM 1705 O O . LEU A 1 217 ? -5.111 -7.604 8.219 1.00 98.00 217 LEU A O 1
ATOM 1709 N N . PHE A 1 218 ? -4.508 -8.680 6.338 1.00 98.00 218 PHE A N 1
ATOM 1710 C CA . PHE A 1 218 ? -5.495 -9.745 6.505 1.00 98.00 218 PHE A CA 1
ATOM 1711 C C . PHE A 1 218 ? -5.247 -10.574 7.767 1.00 98.00 218 PHE A C 1
ATOM 1713 O O . PHE A 1 218 ? -6.202 -10.856 8.478 1.00 98.00 218 PHE A O 1
ATOM 1720 N N . GLU A 1 219 ? -3.996 -10.911 8.102 1.00 97.56 219 GLU A N 1
ATOM 1721 C CA . GLU A 1 219 ? -3.683 -11.634 9.348 1.00 97.56 219 GLU A CA 1
ATOM 1722 C C . GLU A 1 219 ? -4.121 -10.852 10.593 1.00 97.56 219 GLU A C 1
ATOM 1724 O O . GLU A 1 219 ? -4.711 -11.419 11.513 1.00 97.56 219 GLU A O 1
ATOM 1729 N N . VAL A 1 220 ? -3.877 -9.537 10.620 1.00 97.38 220 VAL A N 1
ATOM 1730 C CA . VAL A 1 220 ? -4.294 -8.680 11.737 1.00 97.38 220 VAL A CA 1
ATOM 1731 C C . VAL A 1 220 ? -5.820 -8.595 11.827 1.00 97.38 220 VAL A C 1
ATOM 1733 O O . VAL A 1 220 ? -6.353 -8.679 12.932 1.00 97.38 220 VAL A O 1
ATOM 1736 N N . LEU A 1 221 ? -6.526 -8.463 10.701 1.00 96.75 221 LEU A N 1
ATOM 1737 C CA . LEU A 1 221 ? -7.994 -8.400 10.671 1.00 96.75 221 LEU A CA 1
ATOM 1738 C C . LEU A 1 221 ? -8.645 -9.739 11.050 1.00 96.75 221 LEU A C 1
ATOM 1740 O O . LEU A 1 221 ? -9.627 -9.762 11.784 1.00 96.75 221 LEU A O 1
ATOM 1744 N N . GLU A 1 222 ? -8.079 -10.861 10.605 1.00 95.38 222 GLU A N 1
ATOM 1745 C CA . GLU A 1 222 ? -8.543 -12.206 10.964 1.00 95.38 222 GLU A CA 1
ATOM 1746 C C . GLU A 1 222 ? -8.337 -12.497 12.459 1.00 95.38 222 GLU A C 1
ATOM 1748 O O . GLU A 1 222 ? -9.192 -13.115 13.094 1.00 95.38 222 GLU A O 1
ATOM 1753 N N . ALA A 1 223 ? -7.228 -12.027 13.038 1.00 96.81 223 ALA A N 1
ATOM 1754 C CA . ALA A 1 223 ? -6.940 -12.186 14.461 1.00 96.81 223 ALA A CA 1
ATOM 1755 C C . ALA A 1 223 ? -7.761 -11.247 15.365 1.00 96.81 223 ALA A C 1
ATOM 1757 O O . ALA A 1 223 ? -7.920 -11.539 16.550 1.00 96.81 223 ALA A O 1
ATOM 1758 N N . ASN A 1 224 ? -8.265 -10.127 14.835 1.00 95.88 224 ASN A N 1
ATOM 1759 C CA . ASN A 1 224 ? -8.974 -9.100 15.602 1.00 95.88 224 ASN A CA 1
ATOM 1760 C C . ASN A 1 224 ? -10.300 -8.726 14.904 1.00 95.88 224 ASN A C 1
ATOM 1762 O O . ASN A 1 224 ? -10.388 -7.660 14.291 1.00 95.88 224 ASN A O 1
ATOM 1766 N N . PRO A 1 225 ? -11.341 -9.576 15.003 1.00 91.94 225 PRO A N 1
ATOM 1767 C CA . PRO A 1 225 ? -12.596 -9.426 14.254 1.00 91.94 225 PRO A CA 1
ATOM 1768 C C . PRO A 1 225 ? -13.439 -8.211 14.664 1.00 91.94 225 PRO A C 1
ATOM 1770 O O . PRO A 1 225 ? -14.403 -7.879 13.974 1.00 91.94 225 PRO A O 1
ATOM 1773 N N . ASP A 1 226 ? -13.085 -7.553 15.769 1.00 93.19 226 ASP A N 1
ATOM 1774 C CA . ASP A 1 226 ? -13.716 -6.314 16.224 1.00 93.19 226 ASP A CA 1
ATOM 1775 C C . ASP A 1 226 ? -13.350 -5.128 15.318 1.00 93.19 226 ASP A C 1
ATOM 1777 O O . ASP A 1 226 ? -14.063 -4.129 15.304 1.00 93.19 226 ASP A O 1
ATOM 1781 N N . TYR A 1 227 ? -12.269 -5.224 14.536 1.00 94.81 227 TYR A N 1
ATOM 1782 C CA . TYR A 1 227 ? -11.868 -4.193 13.581 1.00 94.81 227 TYR A CA 1
ATOM 1783 C C . TYR A 1 227 ? -12.309 -4.553 12.166 1.00 94.81 227 TYR A C 1
ATOM 1785 O O . TYR A 1 227 ? -12.001 -5.629 11.655 1.00 94.81 227 TYR A O 1
ATOM 1793 N N . VAL A 1 228 ? -12.970 -3.612 11.495 1.00 94.75 228 VAL A N 1
ATOM 1794 C CA . VAL A 1 228 ? -13.440 -3.789 10.117 1.00 94.75 228 VAL A CA 1
ATOM 1795 C C . VAL A 1 228 ? -13.017 -2.612 9.254 1.00 94.75 228 VAL A C 1
ATOM 1797 O O . VAL A 1 228 ? -13.243 -1.456 9.595 1.00 94.75 228 VAL A O 1
ATOM 1800 N N . VAL A 1 229 ? -12.407 -2.897 8.109 1.00 94.94 229 VAL A N 1
ATOM 1801 C CA . VAL A 1 229 ? -12.064 -1.882 7.107 1.00 94.94 229 VAL A CA 1
ATOM 1802 C C . VAL A 1 229 ? -13.236 -1.692 6.149 1.00 94.94 229 VAL A C 1
ATOM 1804 O O . VAL A 1 229 ? -13.645 -2.653 5.491 1.00 94.94 229 VAL A O 1
ATOM 1807 N N . VAL A 1 230 ? -13.754 -0.465 6.061 1.00 91.94 230 VAL A N 1
ATOM 1808 C CA . VAL A 1 230 ? -14.884 -0.087 5.197 1.00 91.94 230 VAL A CA 1
ATOM 1809 C C . VAL A 1 230 ? -14.636 1.275 4.541 1.00 91.94 230 VAL A C 1
ATOM 1811 O O . VAL A 1 230 ? -13.970 2.137 5.108 1.00 91.94 230 VAL A O 1
ATOM 1814 N N . GLU A 1 231 ? -15.176 1.487 3.341 1.00 87.62 231 GLU A N 1
ATOM 1815 C CA . GLU A 1 231 ? -14.878 2.688 2.541 1.00 87.62 231 GLU A CA 1
ATOM 1816 C C . GLU A 1 231 ? -15.535 3.958 3.097 1.00 87.62 231 GLU A C 1
ATOM 1818 O O . GLU A 1 231 ? -14.953 5.033 3.017 1.00 87.62 231 GLU A O 1
ATOM 1823 N N . ASN A 1 232 ? -16.721 3.820 3.695 1.00 82.94 232 ASN A N 1
ATOM 1824 C CA . ASN A 1 232 ? -17.552 4.936 4.157 1.00 82.94 232 ASN A CA 1
ATOM 1825 C C . ASN A 1 232 ? -17.445 5.186 5.673 1.00 82.94 232 ASN A C 1
ATOM 1827 O O . ASN A 1 232 ? -18.360 5.760 6.260 1.00 82.94 232 ASN A O 1
ATOM 1831 N N . ALA A 1 233 ? -16.390 4.699 6.332 1.00 86.69 233 ALA A N 1
ATOM 1832 C CA . ALA A 1 233 ? -16.160 5.020 7.740 1.00 86.69 233 ALA A CA 1
ATOM 1833 C C . ALA A 1 233 ? -15.671 6.459 7.899 1.00 86.69 233 ALA A C 1
ATOM 1835 O O . ALA A 1 233 ? -14.945 6.975 7.049 1.00 86.69 233 ALA A O 1
ATOM 1836 N N . GLU A 1 234 ? -16.033 7.077 9.019 1.00 84.94 234 GLU A N 1
ATOM 1837 C CA . GLU A 1 234 ? -15.490 8.374 9.398 1.00 84.94 234 GLU A CA 1
ATOM 1838 C C . GLU A 1 234 ? -14.005 8.253 9.757 1.00 84.94 234 GLU A C 1
ATOM 1840 O O . GLU A 1 234 ? -13.538 7.251 10.313 1.00 84.94 234 GLU A O 1
ATOM 1845 N N . GLU A 1 235 ? -13.236 9.281 9.402 1.00 83.31 235 GLU A N 1
ATOM 1846 C CA . GLU A 1 235 ? -11.837 9.351 9.788 1.00 83.31 235 GLU A CA 1
ATOM 1847 C C . GLU A 1 235 ? -11.718 9.661 11.277 1.00 83.31 235 GLU A C 1
ATOM 1849 O O . GLU A 1 235 ? -12.296 10.612 11.789 1.00 83.31 235 GLU A O 1
ATOM 1854 N N . TRP A 1 236 ? -10.931 8.852 11.979 1.00 86.00 236 TRP A N 1
ATOM 1855 C CA . TRP A 1 236 ? -10.609 9.119 13.375 1.00 86.00 236 TRP A CA 1
ATOM 1856 C C . TRP A 1 236 ? -9.643 10.305 13.515 1.00 86.00 236 TRP A C 1
ATOM 1858 O O . TRP A 1 236 ? -8.555 10.269 12.928 1.00 86.00 236 TRP A O 1
ATOM 1868 N N . GLU A 1 237 ? -10.030 11.307 14.313 1.00 79.50 237 GLU A N 1
ATOM 1869 C CA . GLU A 1 237 ? -9.309 12.579 14.487 1.00 79.50 237 GLU A CA 1
ATOM 1870 C C . GLU A 1 237 ? -8.452 12.671 15.768 1.00 79.50 237 GLU A C 1
ATOM 1872 O O . GLU A 1 237 ? -7.669 13.614 15.903 1.00 79.50 237 GLU A O 1
A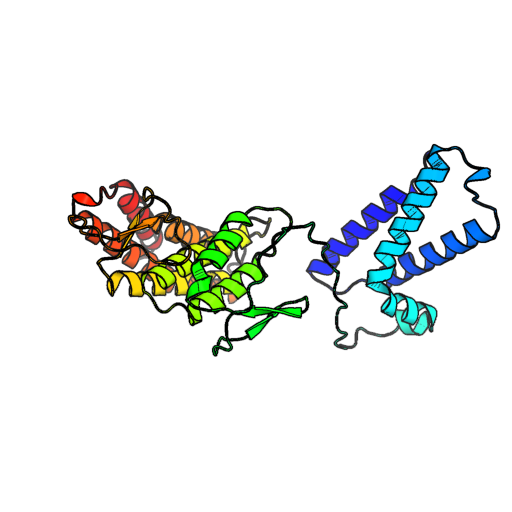TOM 1877 N N . ASP A 1 238 ? -8.554 11.727 16.709 1.00 83.38 238 ASP A N 1
ATOM 1878 C CA . ASP A 1 238 ? -7.705 11.725 17.912 1.00 83.38 238 ASP A CA 1
ATOM 1879 C C . ASP A 1 238 ? -6.342 11.078 17.593 1.00 83.38 238 ASP A C 1
ATOM 1881 O O . ASP A 1 238 ? -6.256 9.916 17.185 1.00 83.38 238 ASP A O 1
ATOM 1885 N N . ASP A 1 239 ? -5.273 11.867 17.742 1.00 80.88 239 ASP A N 1
ATOM 1886 C CA . ASP A 1 239 ? -3.891 11.448 17.480 1.00 80.88 239 ASP A CA 1
ATOM 1887 C C . ASP A 1 239 ? -3.207 10.792 18.690 1.00 80.88 239 ASP A C 1
ATOM 1889 O O . ASP A 1 239 ? -2.103 10.267 18.549 1.00 80.88 239 ASP A O 1
ATOM 1893 N N . GLU A 1 240 ? -3.827 10.821 19.868 1.00 76.56 240 GLU A N 1
ATOM 1894 C CA . GLU A 1 240 ? -3.274 10.283 21.112 1.00 76.56 240 GLU A CA 1
ATOM 1895 C C . GLU A 1 240 ? -3.886 8.926 21.463 1.00 76.56 240 GLU A C 1
ATOM 1897 O O . GLU A 1 240 ? -3.197 8.048 21.989 1.00 76.56 240 GLU A O 1
ATOM 1902 N N . LYS A 1 241 ? -5.180 8.732 21.178 1.00 80.50 241 LYS A N 1
ATOM 1903 C CA . LYS A 1 241 ? -5.919 7.533 21.594 1.00 80.50 241 LYS A CA 1
ATOM 1904 C C . LYS A 1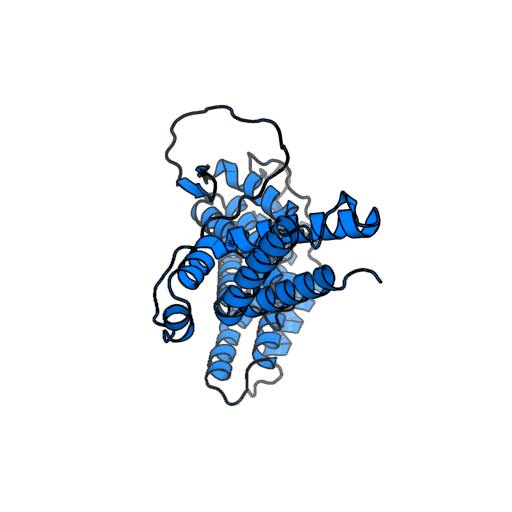 241 ? -6.588 6.827 20.419 1.00 80.50 241 LYS A C 1
ATOM 1906 O O . LYS A 1 241 ? -7.220 7.480 19.592 1.00 80.50 241 LYS A O 1
ATOM 1911 N N . PRO A 1 242 ? -6.503 5.484 20.344 1.00 82.81 242 PRO A N 1
ATOM 1912 C CA . PRO A 1 242 ? -7.302 4.727 19.391 1.00 82.81 242 PRO A CA 1
ATOM 1913 C C . PRO A 1 242 ? -8.795 4.807 19.758 1.00 82.81 242 PRO A C 1
ATOM 1915 O O . PRO A 1 242 ? -9.122 4.973 20.938 1.00 82.81 242 PRO A O 1
ATOM 1918 N N . PRO A 1 243 ? -9.700 4.635 18.779 1.00 86.12 243 PRO A N 1
ATOM 1919 C CA . PRO A 1 243 ? -11.125 4.541 19.055 1.00 86.12 243 PRO A CA 1
ATOM 1920 C C . PRO A 1 243 ? -11.410 3.363 19.988 1.00 86.12 243 PRO A C 1
ATOM 1922 O O . PRO A 1 243 ? -10.831 2.280 19.849 1.00 86.12 243 PRO A O 1
ATOM 1925 N N . ALA A 1 244 ? -12.314 3.590 20.936 1.00 84.88 244 ALA A N 1
ATOM 1926 C CA . ALA A 1 244 ? -12.896 2.542 21.755 1.00 84.88 244 ALA A CA 1
ATOM 1927 C C . ALA A 1 244 ? -14.224 2.104 21.134 1.00 84.88 244 ALA A C 1
ATOM 1929 O O . ALA A 1 244 ? -14.920 2.901 20.512 1.00 84.88 244 ALA A O 1
ATOM 1930 N N . LEU A 1 245 ? -14.569 0.835 21.313 1.00 84.62 245 LEU A N 1
ATOM 1931 C CA . LEU A 1 245 ? -15.860 0.309 20.892 1.00 84.62 245 LEU A CA 1
ATOM 1932 C C . LEU A 1 245 ? -16.953 0.906 21.793 1.00 84.62 245 LEU A C 1
ATOM 1934 O O . LEU A 1 245 ? -16.950 0.671 23.004 1.00 84.62 245 LEU A O 1
ATOM 1938 N N . GLU A 1 246 ? -17.832 1.725 21.215 1.00 80.88 246 GLU A N 1
ATOM 1939 C CA . GLU A 1 246 ? -18.908 2.394 21.951 1.00 80.88 246 GLU A CA 1
ATOM 1940 C C . GLU A 1 246 ? -20.016 1.412 22.367 1.00 80.88 246 GLU A C 1
ATOM 1942 O O . GLU A 1 246 ? -20.211 0.351 21.767 1.00 80.88 246 GLU A O 1
ATOM 1947 N N . GLU A 1 247 ? -20.763 1.757 23.421 1.00 74.50 247 GLU A N 1
ATOM 1948 C CA . GLU A 1 247 ? -21.831 0.909 23.953 1.00 74.50 247 GLU A CA 1
ATOM 1949 C C . GLU A 1 247 ? -22.971 0.771 22.927 1.00 74.50 247 GLU A C 1
ATOM 1951 O O . GLU A 1 247 ? -23.743 1.697 22.693 1.00 74.50 247 GLU A O 1
ATOM 1956 N N . GLY A 1 248 ? -23.066 -0.406 22.301 1.00 77.88 248 GLY A N 1
ATOM 1957 C CA . GLY A 1 248 ? -24.043 -0.708 21.250 1.00 77.88 248 GLY A CA 1
ATOM 1958 C C . GLY A 1 248 ? -23.438 -0.874 19.854 1.00 77.88 248 GLY A C 1
ATOM 1959 O O . GLY A 1 248 ? -24.112 -1.409 18.972 1.00 77.88 248 GLY A O 1
ATOM 1960 N N . GLU A 1 249 ? -22.170 -0.506 19.655 1.00 83.31 249 GLU A N 1
ATOM 1961 C CA . GLU A 1 249 ? -21.443 -0.827 18.430 1.00 83.31 249 GLU A CA 1
ATOM 1962 C C . GLU A 1 249 ? -20.790 -2.205 18.523 1.00 83.31 249 GLU A C 1
ATOM 1964 O O . GLU A 1 249 ? -20.271 -2.609 19.557 1.00 83.31 249 GLU A O 1
ATOM 1969 N N . LYS A 1 250 ? -20.823 -2.959 17.422 1.00 86.75 250 LYS A N 1
ATOM 1970 C CA . LYS A 1 250 ? -20.215 -4.295 17.349 1.00 86.75 250 LYS A CA 1
ATOM 1971 C C . LYS A 1 250 ? -18.797 -4.274 16.774 1.00 86.75 250 LYS A C 1
ATOM 1973 O O . LYS A 1 250 ? -18.052 -5.226 16.971 1.00 86.75 250 LYS A O 1
ATOM 1978 N N . TYR A 1 251 ? -18.441 -3.212 16.055 1.00 91.31 251 TYR A N 1
ATOM 1979 C CA . TYR A 1 251 ? -17.201 -3.134 15.295 1.00 91.31 251 TYR A CA 1
ATOM 1980 C C . TYR A 1 251 ? -16.603 -1.736 15.357 1.00 91.31 251 TYR A C 1
ATOM 1982 O O . TYR A 1 251 ? -17.316 -0.755 15.169 1.00 91.31 251 TYR A O 1
ATOM 1990 N N . ILE A 1 252 ? -15.283 -1.662 15.486 1.00 92.62 252 ILE A N 1
ATOM 1991 C CA . ILE A 1 252 ? -14.500 -0.461 15.219 1.00 92.62 252 ILE A CA 1
ATOM 1992 C C . ILE A 1 252 ? -14.264 -0.388 13.710 1.00 92.62 252 ILE A C 1
ATOM 1994 O O . ILE A 1 252 ? -13.529 -1.194 13.129 1.00 92.62 252 ILE A O 1
ATOM 1998 N N . LYS A 1 253 ? -14.895 0.592 13.063 1.00 93.00 253 LYS A N 1
ATOM 1999 C CA . LYS A 1 253 ? -14.787 0.802 11.618 1.00 93.00 253 LYS A CA 1
ATOM 2000 C C . LYS A 1 253 ? -13.553 1.642 11.294 1.00 93.00 253 LYS A C 1
ATOM 2002 O O . LYS A 1 253 ? -13.349 2.709 11.861 1.00 93.00 253 LYS A O 1
ATOM 2007 N N . VAL A 1 254 ? -12.733 1.164 10.366 1.00 94.44 254 VAL A N 1
ATOM 2008 C CA . VAL A 1 254 ? -11.521 1.840 9.899 1.00 94.44 254 VAL A CA 1
ATOM 2009 C C . VAL A 1 254 ? -11.717 2.256 8.439 1.00 94.44 254 VAL A C 1
ATOM 2011 O O . VAL A 1 254 ? -12.040 1.393 7.618 1.00 94.44 254 VAL A O 1
ATOM 2014 N N . PRO A 1 255 ? -11.509 3.533 8.074 1.00 92.75 255 PRO A N 1
ATOM 2015 C CA . PRO A 1 255 ? -11.653 3.980 6.692 1.00 92.75 255 PRO A CA 1
ATOM 2016 C C . PRO A 1 255 ? -10.599 3.337 5.784 1.00 92.75 255 PRO A C 1
ATOM 2018 O O . PRO A 1 255 ? -9.394 3.438 6.030 1.00 92.75 255 PRO A O 1
ATOM 2021 N N . GLY A 1 256 ? -11.047 2.674 4.717 1.00 92.88 256 GLY A N 1
ATOM 2022 C CA . GLY A 1 256 ? -10.167 2.085 3.709 1.00 92.88 256 GLY A CA 1
ATOM 2023 C C . GLY A 1 256 ? -10.888 1.202 2.691 1.00 92.88 256 GLY A C 1
ATOM 2024 O O . GLY A 1 256 ? -12.004 0.743 2.914 1.00 92.88 256 GLY A O 1
ATOM 2025 N N . SER A 1 257 ? -10.222 0.933 1.563 1.00 93.81 257 SER A N 1
ATOM 2026 C CA . SER A 1 257 ? -10.739 0.068 0.493 1.00 93.81 257 SER A CA 1
ATOM 2027 C C . SER A 1 257 ? -9.769 -1.075 0.198 1.00 93.81 257 SER A C 1
ATOM 2029 O O . SER A 1 257 ? -8.817 -0.919 -0.569 1.00 93.81 257 SER A O 1
ATOM 2031 N N . ILE A 1 258 ? -10.019 -2.243 0.797 1.00 96.19 258 ILE A N 1
ATOM 2032 C CA . ILE A 1 258 ? -9.214 -3.449 0.548 1.00 96.19 258 ILE A CA 1
ATOM 2033 C C . ILE A 1 258 ? -9.385 -3.919 -0.901 1.00 96.19 258 ILE A C 1
ATOM 2035 O O . ILE A 1 258 ? -8.395 -4.237 -1.554 1.00 96.19 258 ILE A O 1
ATOM 2039 N N . VAL A 1 259 ? -10.611 -3.899 -1.439 1.00 96.38 259 VAL A N 1
ATOM 2040 C CA . VAL A 1 259 ? -10.874 -4.265 -2.842 1.00 96.38 259 VAL A CA 1
ATOM 2041 C C . VAL A 1 259 ? -10.051 -3.424 -3.818 1.00 96.38 259 VAL A C 1
ATOM 2043 O O . VAL A 1 259 ? -9.441 -3.978 -4.729 1.00 96.38 259 VAL A O 1
ATOM 2046 N N . SER A 1 260 ? -9.943 -2.112 -3.590 1.00 96.31 260 SER A N 1
ATOM 2047 C CA . SER A 1 260 ? -9.152 -1.241 -4.465 1.00 96.31 260 SER A CA 1
ATOM 2048 C C . SER A 1 260 ? -7.652 -1.522 -4.362 1.00 96.31 260 SER A C 1
ATOM 2050 O O . SER A 1 260 ? -6.937 -1.371 -5.349 1.00 96.31 260 SER A O 1
ATOM 2052 N N . PHE A 1 261 ? -7.152 -1.955 -3.199 1.00 97.44 261 PHE A N 1
ATOM 2053 C CA . PHE A 1 261 ? -5.758 -2.387 -3.073 1.00 97.44 261 PHE A CA 1
ATOM 2054 C C . PHE A 1 261 ? -5.479 -3.697 -3.806 1.00 97.44 261 PHE A C 1
ATOM 2056 O O . PHE A 1 261 ? -4.435 -3.806 -4.442 1.00 97.44 261 PHE A O 1
ATOM 2063 N N . ILE A 1 262 ? -6.407 -4.655 -3.764 1.00 98.19 262 ILE A N 1
ATOM 2064 C CA . ILE A 1 262 ? -6.290 -5.918 -4.504 1.00 98.19 262 ILE A CA 1
ATOM 2065 C C . ILE A 1 262 ? -6.246 -5.650 -6.011 1.00 98.19 262 ILE A C 1
ATOM 2067 O O . ILE A 1 262 ? -5.328 -6.109 -6.685 1.00 98.19 262 ILE A O 1
ATOM 2071 N N . GLU A 1 263 ? -7.198 -4.871 -6.533 1.00 97.12 263 GLU A N 1
ATOM 2072 C CA . GLU A 1 263 ? -7.240 -4.525 -7.960 1.00 97.12 263 GLU A CA 1
ATOM 2073 C C . GLU A 1 263 ? -5.976 -3.790 -8.405 1.00 97.12 263 GLU A C 1
ATOM 2075 O O . GLU A 1 263 ? -5.412 -4.103 -9.447 1.00 97.12 263 GLU A O 1
ATOM 2080 N N . ARG A 1 264 ? -5.492 -2.839 -7.597 1.00 96.38 264 ARG A N 1
ATOM 2081 C CA . ARG A 1 264 ? -4.285 -2.076 -7.927 1.00 96.38 264 ARG A CA 1
ATOM 2082 C C . ARG A 1 264 ? -3.022 -2.938 -7.854 1.00 96.38 264 ARG A C 1
ATOM 2084 O O . ARG A 1 264 ? -2.103 -2.710 -8.635 1.00 96.38 264 ARG A O 1
ATOM 2091 N N . LEU A 1 265 ? -2.971 -3.935 -6.965 1.00 97.44 265 LEU A N 1
ATOM 2092 C CA . LEU A 1 265 ? -1.875 -4.908 -6.917 1.00 97.44 265 LEU A CA 1
ATOM 2093 C C . LEU A 1 265 ? -1.842 -5.775 -8.186 1.00 97.44 265 LEU A C 1
ATOM 2095 O O . LEU A 1 265 ? -0.769 -5.966 -8.760 1.00 97.44 265 LEU A O 1
ATOM 2099 N N . ASP A 1 266 ? -3.003 -6.253 -8.634 1.00 97.62 266 ASP A N 1
ATOM 2100 C CA . ASP A 1 266 ? -3.153 -7.019 -9.876 1.00 97.62 266 ASP A CA 1
ATOM 2101 C C . ASP A 1 266 ? -2.803 -6.181 -11.118 1.00 97.62 266 ASP A C 1
ATOM 2103 O O . ASP A 1 266 ? -1.937 -6.556 -11.915 1.00 97.62 266 ASP A O 1
ATOM 2107 N N . ASP A 1 267 ? -3.373 -4.978 -11.234 1.00 95.81 267 ASP A N 1
ATOM 2108 C CA . ASP A 1 267 ? -3.096 -4.066 -12.346 1.00 95.81 267 ASP A CA 1
ATOM 2109 C C . ASP A 1 267 ? -1.593 -3.767 -12.481 1.00 95.81 267 ASP A C 1
ATOM 2111 O O . ASP A 1 267 ? -1.070 -3.696 -13.594 1.00 95.81 267 ASP A O 1
ATOM 2115 N N . GLU A 1 268 ? -0.871 -3.610 -11.365 1.00 95.50 268 GLU A N 1
ATOM 2116 C CA . GLU A 1 268 ? 0.582 -3.400 -11.372 1.00 95.50 268 GLU A CA 1
ATOM 2117 C C . GLU A 1 268 ? 1.376 -4.661 -11.750 1.00 95.50 268 GLU A C 1
ATOM 2119 O O . GLU A 1 268 ? 2.428 -4.539 -12.385 1.00 95.50 268 GLU A O 1
ATOM 2124 N N . LEU A 1 269 ? 0.898 -5.869 -11.421 1.00 95.88 269 LEU A N 1
ATOM 2125 C CA . LEU A 1 269 ? 1.515 -7.109 -11.909 1.00 95.88 269 LEU A CA 1
ATOM 2126 C C . LEU A 1 269 ? 1.349 -7.222 -13.427 1.00 95.88 269 LEU A C 1
ATOM 2128 O O . LEU A 1 269 ? 2.336 -7.411 -14.138 1.00 95.88 269 LEU A O 1
ATOM 2132 N N . THR A 1 270 ? 0.127 -7.022 -13.922 1.00 94.81 270 THR A N 1
ATOM 2133 C CA . THR A 1 270 ? -0.185 -7.034 -15.356 1.00 94.81 270 THR A CA 1
ATOM 2134 C C . THR A 1 270 ? 0.652 -5.992 -16.099 1.00 94.81 270 THR A C 1
ATOM 2136 O O . THR A 1 270 ? 1.304 -6.305 -17.096 1.00 94.81 270 THR A O 1
ATOM 2139 N N . ARG A 1 271 ? 0.712 -4.758 -15.587 1.00 94.25 271 ARG A N 1
ATOM 2140 C CA . ARG A 1 271 ? 1.521 -3.676 -16.163 1.00 94.25 271 ARG A CA 1
ATOM 2141 C C . ARG A 1 271 ? 3.015 -4.006 -16.158 1.00 94.25 271 ARG A C 1
ATOM 2143 O O . ARG A 1 271 ? 3.704 -3.724 -17.132 1.00 94.25 271 ARG A O 1
ATOM 2150 N N . SER A 1 272 ? 3.519 -4.620 -15.087 1.00 94.19 272 SER A N 1
ATOM 2151 C CA . SER A 1 272 ? 4.907 -5.088 -15.003 1.00 94.19 272 SER A CA 1
ATOM 2152 C C . SER A 1 272 ? 5.209 -6.147 -16.066 1.00 94.19 272 SER A C 1
ATOM 2154 O O . SER A 1 272 ? 6.196 -6.003 -16.780 1.00 94.19 272 SER A O 1
ATOM 2156 N N . LEU A 1 273 ? 4.342 -7.149 -16.240 1.00 95.25 273 LEU A N 1
ATOM 2157 C CA . LEU A 1 273 ? 4.506 -8.194 -17.257 1.00 95.25 273 LEU A CA 1
ATOM 2158 C C . LEU A 1 273 ? 4.437 -7.642 -18.687 1.00 95.25 273 LEU A C 1
ATOM 2160 O O . LEU A 1 273 ? 5.161 -8.115 -19.553 1.00 95.25 273 LEU A O 1
ATOM 2164 N N . GLN A 1 274 ? 3.615 -6.621 -18.944 1.00 94.12 274 GLN A N 1
ATOM 2165 C CA . GLN A 1 274 ? 3.545 -5.964 -20.258 1.00 94.12 274 GLN A CA 1
ATOM 2166 C C . GLN A 1 274 ? 4.844 -5.239 -20.645 1.00 94.12 274 GLN A C 1
ATOM 2168 O O . GLN A 1 274 ? 5.108 -5.063 -21.833 1.00 94.12 274 GLN A O 1
ATOM 2173 N N . ASN A 1 275 ? 5.634 -4.799 -19.661 1.00 91.94 275 ASN A N 1
ATOM 2174 C CA . ASN A 1 275 ? 6.875 -4.058 -19.890 1.00 91.94 275 ASN A CA 1
ATOM 2175 C C . ASN A 1 275 ? 8.121 -4.954 -19.972 1.00 91.94 275 ASN A C 1
ATOM 2177 O O . ASN A 1 275 ? 9.150 -4.499 -20.470 1.00 91.94 275 ASN A O 1
ATOM 2181 N N . ILE A 1 276 ? 8.053 -6.186 -19.461 1.00 93.38 276 ILE A N 1
ATOM 2182 C CA . ILE A 1 276 ? 9.164 -7.146 -19.479 1.00 93.38 276 ILE A CA 1
ATOM 2183 C C . ILE A 1 276 ? 9.094 -7.966 -20.775 1.00 93.38 276 ILE A C 1
ATOM 2185 O O . ILE A 1 276 ? 8.016 -8.366 -21.211 1.00 93.38 276 ILE A O 1
ATOM 2189 N N . ASP A 1 277 ? 10.244 -8.241 -21.393 1.00 94.75 277 ASP A N 1
ATOM 2190 C CA . ASP A 1 277 ? 10.311 -9.086 -22.591 1.00 94.75 277 ASP A CA 1
ATOM 2191 C C . ASP A 1 277 ? 9.897 -10.539 -22.257 1.00 94.75 277 ASP A C 1
ATOM 2193 O O . ASP A 1 277 ? 10.546 -11.171 -21.412 1.00 94.75 277 ASP A O 1
ATOM 2197 N N . PRO A 1 278 ? 8.868 -11.102 -22.926 1.00 95.94 278 PRO A N 1
ATOM 2198 C CA . PRO A 1 278 ? 8.331 -12.434 -22.636 1.00 95.94 278 PRO A CA 1
ATOM 2199 C C . PRO A 1 278 ? 9.310 -13.591 -22.876 1.00 95.94 278 PRO A C 1
ATOM 2201 O O . PRO A 1 278 ? 9.048 -14.712 -22.442 1.00 95.94 278 PRO A O 1
ATOM 2204 N N . HIS A 1 279 ? 10.431 -13.358 -23.561 1.00 94.38 279 HIS A N 1
ATOM 2205 C CA . HIS A 1 279 ? 11.454 -14.372 -23.823 1.00 94.38 279 HIS A CA 1
ATOM 2206 C C . HIS A 1 279 ? 12.601 -14.370 -22.801 1.00 94.38 279 HIS A C 1
ATOM 2208 O O . HIS A 1 279 ? 13.574 -15.109 -22.968 1.00 94.38 279 HIS A O 1
ATOM 2214 N N . THR A 1 280 ? 12.504 -13.563 -21.742 1.00 96.56 280 THR A N 1
ATOM 2215 C CA . THR A 1 280 ? 13.529 -13.456 -20.694 1.00 96.56 280 THR A CA 1
ATOM 2216 C C . THR A 1 280 ? 13.196 -14.292 -19.459 1.00 96.56 280 THR A C 1
ATOM 2218 O O . THR A 1 280 ? 12.035 -14.584 -19.170 1.00 96.56 280 THR A O 1
ATOM 2221 N N . SER A 1 281 ? 14.223 -14.656 -18.683 1.00 96.00 281 SER A N 1
ATOM 2222 C CA . SER A 1 281 ? 14.027 -15.296 -17.375 1.00 96.00 281 SER A CA 1
ATOM 2223 C C . SER A 1 281 ? 13.309 -14.378 -16.383 1.00 96.00 281 SER A C 1
ATOM 2225 O O . SER A 1 281 ? 12.531 -14.865 -15.571 1.00 96.00 281 SER A O 1
ATOM 2227 N N . GLU A 1 282 ? 13.502 -13.061 -16.497 1.00 95.25 282 GLU A N 1
ATOM 2228 C CA . GLU A 1 282 ? 12.823 -12.052 -15.677 1.00 95.25 282 GLU A CA 1
ATOM 2229 C C . GLU A 1 282 ? 11.296 -12.140 -15.815 1.00 95.25 282 GLU A C 1
ATOM 2231 O O . GLU A 1 282 ? 10.583 -12.077 -14.814 1.00 95.25 282 GLU A O 1
ATOM 2236 N N . TYR A 1 283 ? 10.781 -12.362 -17.032 1.00 96.50 283 TYR A N 1
ATOM 2237 C CA . TYR A 1 283 ? 9.343 -12.543 -17.249 1.00 96.50 283 TYR A CA 1
ATOM 2238 C C . TYR A 1 283 ? 8.809 -13.779 -16.522 1.00 96.50 283 TYR A C 1
ATOM 2240 O O . TYR A 1 283 ? 7.768 -13.719 -15.872 1.00 96.50 283 TYR A O 1
ATOM 2248 N N . ILE A 1 284 ? 9.536 -14.899 -16.606 1.00 96.00 284 ILE A N 1
ATOM 2249 C CA . ILE A 1 284 ? 9.157 -16.154 -15.947 1.00 96.00 284 ILE A CA 1
ATOM 2250 C C . ILE A 1 284 ? 9.161 -15.969 -14.428 1.00 96.00 284 ILE A C 1
ATOM 2252 O O . ILE A 1 284 ? 8.193 -16.338 -13.770 1.00 96.00 284 ILE A O 1
ATOM 2256 N N . GLU A 1 285 ? 10.214 -15.363 -13.876 1.00 96.25 285 GLU A N 1
ATOM 2257 C CA . GLU A 1 285 ? 10.315 -15.054 -12.448 1.00 96.25 285 GLU A CA 1
ATOM 2258 C C . GLU A 1 285 ? 9.165 -14.154 -11.991 1.00 96.25 285 GLU A C 1
ATOM 2260 O O . GLU A 1 285 ? 8.511 -14.455 -10.991 1.00 96.25 285 GLU A O 1
ATOM 2265 N N . ARG A 1 286 ? 8.847 -13.102 -12.752 1.00 96.81 286 ARG A N 1
ATOM 2266 C CA . ARG A 1 286 ? 7.729 -12.207 -12.440 1.00 96.81 286 ARG A CA 1
ATOM 2267 C C . ARG A 1 286 ? 6.377 -12.912 -12.518 1.00 96.81 286 ARG A C 1
ATOM 2269 O O . ARG A 1 286 ? 5.511 -12.644 -11.692 1.00 96.81 286 ARG A O 1
ATOM 2276 N N . LEU A 1 287 ? 6.198 -13.839 -13.458 1.00 95.88 287 LEU A N 1
ATOM 2277 C CA . LEU A 1 287 ? 4.974 -14.631 -13.580 1.00 95.88 287 LEU A CA 1
ATOM 2278 C C . LEU A 1 287 ? 4.752 -15.536 -12.357 1.00 95.88 287 LEU A C 1
ATOM 2280 O O . LEU A 1 287 ? 3.607 -15.763 -11.973 1.00 95.88 287 LEU A O 1
ATOM 2284 N N . THR A 1 288 ? 5.818 -16.007 -11.694 1.00 96.06 288 THR A N 1
ATOM 2285 C CA . THR A 1 288 ? 5.672 -16.812 -10.464 1.00 96.06 288 THR A CA 1
ATOM 2286 C C . THR A 1 288 ? 5.024 -16.046 -9.307 1.00 96.06 288 THR A C 1
ATOM 2288 O O . THR A 1 288 ? 4.385 -16.664 -8.452 1.00 96.06 288 THR A O 1
ATOM 2291 N N . ASP A 1 289 ? 5.105 -14.710 -9.312 1.00 97.38 289 ASP A N 1
ATOM 2292 C CA . ASP A 1 289 ? 4.462 -13.861 -8.305 1.00 97.38 289 ASP A CA 1
ATOM 2293 C C . ASP A 1 289 ? 2.914 -13.898 -8.403 1.00 97.38 289 ASP A C 1
ATOM 2295 O O . ASP A 1 289 ? 2.231 -13.527 -7.444 1.00 97.38 289 ASP A O 1
ATOM 2299 N N . GLU A 1 290 ? 2.335 -14.403 -9.508 1.00 96.31 290 GLU A N 1
ATOM 2300 C CA . GLU A 1 290 ? 0.879 -14.576 -9.680 1.00 96.31 290 GLU A CA 1
ATOM 2301 C C . GLU A 1 290 ? 0.268 -15.435 -8.559 1.00 96.31 290 GLU A C 1
ATOM 2303 O O . GLU A 1 290 ? -0.845 -15.171 -8.105 1.00 96.31 290 GLU A O 1
ATOM 2308 N N . GLY A 1 291 ? 0.996 -16.441 -8.060 1.00 96.19 291 GLY A N 1
ATOM 2309 C CA . GLY A 1 291 ? 0.504 -17.307 -6.985 1.00 96.19 291 GLY A CA 1
ATOM 2310 C C . GLY A 1 291 ? 0.245 -16.548 -5.679 1.00 96.19 291 GLY A C 1
ATOM 2311 O O . GLY A 1 291 ? -0.774 -16.771 -5.023 1.00 96.19 291 GLY A O 1
ATOM 2312 N N . ALA A 1 292 ? 1.136 -15.618 -5.322 1.00 97.31 292 ALA A N 1
ATOM 2313 C CA . ALA A 1 292 ? 0.977 -14.773 -4.140 1.00 97.31 292 ALA A CA 1
ATOM 2314 C C . ALA A 1 292 ? -0.198 -13.797 -4.314 1.00 97.31 292 ALA A C 1
ATOM 2316 O O . ALA A 1 292 ? -1.066 -13.708 -3.444 1.00 97.31 292 ALA A O 1
ATOM 2317 N N . LEU A 1 293 ? -0.301 -13.160 -5.486 1.00 98.06 293 LEU A N 1
ATOM 2318 C CA . LEU A 1 293 ? -1.436 -12.299 -5.831 1.00 98.06 293 LEU A CA 1
ATOM 2319 C C . LEU A 1 293 ? -2.775 -13.047 -5.741 1.00 98.06 293 LEU A C 1
ATOM 2321 O O . LEU A 1 293 ? -3.727 -12.545 -5.144 1.00 98.06 293 LEU A O 1
ATOM 2325 N N . TYR A 1 294 ? -2.855 -14.260 -6.288 1.00 97.88 294 TYR A N 1
ATOM 2326 C CA . TYR A 1 294 ? -4.084 -15.051 -6.261 1.00 97.88 294 TYR A CA 1
ATOM 2327 C C . TYR A 1 294 ? -4.525 -15.384 -4.827 1.00 97.88 294 TYR A C 1
ATOM 2329 O O . TYR A 1 294 ? -5.719 -15.339 -4.521 1.00 97.88 294 TYR A O 1
ATOM 2337 N N . ASN A 1 295 ? -3.577 -15.648 -3.920 1.00 97.75 295 ASN A N 1
ATOM 2338 C CA . ASN A 1 295 ? -3.881 -15.830 -2.500 1.00 97.75 295 ASN A CA 1
ATOM 2339 C C . ASN A 1 295 ? -4.455 -14.553 -1.867 1.00 97.75 295 ASN A C 1
ATOM 2341 O O . ASN A 1 295 ? -5.433 -14.639 -1.125 1.00 97.75 295 ASN A O 1
ATOM 2345 N N . ILE A 1 296 ? -3.904 -13.377 -2.186 1.00 98.44 296 ILE A N 1
ATOM 2346 C CA . ILE A 1 296 ? -4.438 -12.080 -1.738 1.00 98.44 296 ILE A CA 1
ATOM 2347 C C . ILE A 1 296 ? -5.867 -11.856 -2.251 1.00 98.44 296 ILE A C 1
ATOM 2349 O O . ILE A 1 296 ? -6.746 -11.497 -1.466 1.00 98.44 296 ILE A O 1
ATOM 2353 N N . ILE A 1 297 ? -6.128 -12.127 -3.535 1.00 98.25 297 ILE A N 1
ATOM 2354 C CA . ILE A 1 297 ? -7.472 -12.036 -4.130 1.00 98.25 297 ILE A CA 1
ATOM 2355 C C . ILE A 1 297 ? -8.445 -12.962 -3.388 1.00 98.25 297 ILE A C 1
ATOM 2357 O O . ILE A 1 297 ? -9.537 -12.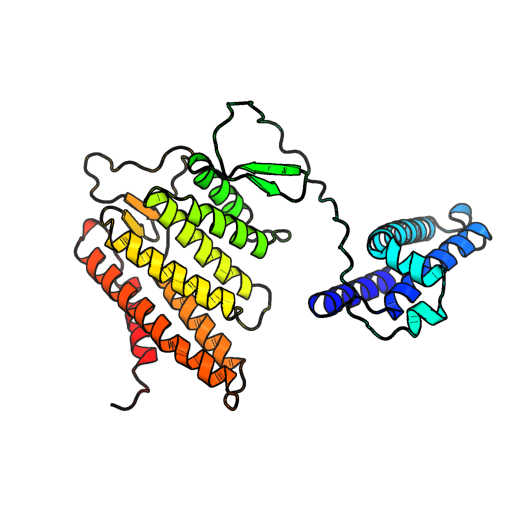544 -2.999 1.00 98.25 297 ILE A O 1
ATOM 2361 N N . PHE A 1 298 ? -8.048 -14.215 -3.154 1.00 97.44 298 PHE A N 1
ATOM 2362 C CA . PHE A 1 298 ? -8.890 -15.192 -2.471 1.00 97.44 298 PHE A CA 1
ATOM 2363 C C . PHE A 1 298 ? -9.177 -14.805 -1.013 1.00 97.44 298 PHE A C 1
ATOM 2365 O O . PHE A 1 298 ? -10.330 -14.866 -0.586 1.00 97.44 298 PHE A O 1
ATOM 2372 N N . ARG A 1 299 ? -8.171 -14.339 -0.260 1.00 97.62 299 ARG A N 1
ATOM 2373 C CA . ARG A 1 299 ? -8.367 -13.817 1.106 1.00 97.62 299 ARG A CA 1
ATOM 2374 C C . ARG A 1 299 ? -9.291 -12.603 1.120 1.00 97.62 299 ARG A C 1
ATOM 2376 O O . ARG A 1 299 ? -10.186 -12.537 1.958 1.00 97.62 299 ARG A O 1
ATOM 2383 N N . GLY A 1 300 ? -9.155 -11.703 0.147 1.00 97.06 300 GLY A N 1
ATOM 2384 C CA . GLY A 1 300 ? -10.076 -10.585 -0.045 1.00 97.06 300 GLY A CA 1
ATOM 2385 C C . GLY A 1 300 ? -11.520 -11.029 -0.266 1.00 97.06 300 GLY A C 1
ATOM 2386 O O . GLY A 1 300 ? -12.431 -10.467 0.342 1.00 97.06 300 GLY A O 1
ATOM 2387 N N . GLN A 1 301 ? -11.737 -12.066 -1.082 1.00 96.69 301 GLN A N 1
ATOM 2388 C CA . GLN A 1 301 ? -13.070 -12.630 -1.309 1.00 96.69 301 GLN A CA 1
ATOM 2389 C C . GLN A 1 301 ? -13.665 -13.144 0.010 1.00 96.69 301 GLN A C 1
ATOM 2391 O O . GLN A 1 301 ? -14.777 -12.758 0.370 1.00 96.69 301 GLN A O 1
ATOM 2396 N N . LEU A 1 302 ? -12.907 -13.959 0.754 1.00 96.06 302 LEU A N 1
ATOM 2397 C CA . LEU A 1 302 ? -13.346 -14.510 2.039 1.00 96.06 302 LEU A CA 1
ATOM 2398 C C . LEU A 1 302 ? -13.652 -13.415 3.064 1.00 96.06 302 LEU A C 1
ATOM 2400 O O . LEU A 1 302 ? -14.653 -13.508 3.772 1.00 96.06 302 LEU A O 1
ATOM 2404 N N . TYR A 1 303 ? -12.823 -12.373 3.121 1.00 95.94 303 TYR A N 1
ATOM 2405 C CA . TYR A 1 303 ? -13.015 -11.241 4.020 1.00 95.94 303 TYR A CA 1
ATOM 2406 C C . TYR A 1 303 ? -14.347 -10.527 3.752 1.00 95.94 303 TYR A C 1
ATOM 2408 O O . TYR A 1 303 ? -15.166 -10.392 4.661 1.00 95.94 303 TYR A O 1
ATOM 2416 N N . TYR A 1 304 ? -14.627 -10.135 2.504 1.00 95.25 304 TYR A N 1
ATOM 2417 C CA . TYR A 1 304 ? -15.882 -9.447 2.178 1.00 95.25 304 TYR A CA 1
ATOM 2418 C C . TYR A 1 304 ? -17.115 -10.354 2.305 1.00 95.25 304 TYR A C 1
ATOM 2420 O O . TYR A 1 304 ? -18.165 -9.898 2.763 1.00 95.25 304 TYR A O 1
ATOM 2428 N N . GLU A 1 305 ? -17.009 -11.639 1.952 1.00 94.31 305 GLU A N 1
ATOM 2429 C CA . GLU A 1 305 ? -18.085 -12.613 2.177 1.00 94.31 305 GLU A CA 1
ATOM 2430 C C . GLU A 1 305 ? -18.368 -12.824 3.668 1.00 94.31 305 GLU A C 1
ATOM 2432 O O . GLU A 1 305 ? -19.527 -12.975 4.058 1.00 94.31 305 GLU A O 1
ATOM 2437 N N . TYR A 1 306 ? -17.330 -12.816 4.509 1.00 93.50 306 TYR A N 1
ATOM 2438 C CA . TYR A 1 306 ? -17.469 -12.901 5.958 1.00 93.50 306 TYR A CA 1
ATOM 2439 C C . TYR A 1 306 ? -18.162 -11.664 6.529 1.00 93.50 306 TYR A C 1
ATOM 2441 O O . TYR A 1 306 ? -19.162 -11.816 7.231 1.00 93.50 306 TYR A O 1
ATOM 2449 N N . LEU A 1 307 ? -17.694 -10.457 6.189 1.00 92.56 307 LEU A N 1
ATOM 2450 C CA . LEU A 1 307 ? -18.295 -9.214 6.680 1.00 92.56 307 LEU A CA 1
ATOM 2451 C C . LEU A 1 307 ? -19.764 -9.080 6.272 1.00 92.56 307 LEU A C 1
ATOM 2453 O O . LEU A 1 307 ? -20.592 -8.652 7.067 1.00 92.56 307 LEU A O 1
ATOM 2457 N N . ARG A 1 308 ? -20.116 -9.513 5.058 1.00 91.38 308 ARG A N 1
ATOM 2458 C CA . ARG A 1 308 ? -21.491 -9.439 4.555 1.00 91.38 308 ARG A CA 1
ATOM 2459 C C . ARG A 1 308 ? -22.484 -10.337 5.301 1.00 91.38 308 ARG A C 1
ATOM 2461 O O . ARG A 1 308 ? -23.691 -10.136 5.179 1.00 91.38 308 ARG A O 1
ATOM 2468 N N . LYS A 1 309 ? -22.015 -11.317 6.084 1.00 91.38 309 LYS A N 1
ATOM 2469 C CA . LYS A 1 309 ? -22.901 -12.093 6.971 1.00 91.38 309 LYS A CA 1
ATOM 2470 C C . LYS A 1 309 ? -23.563 -11.203 8.020 1.00 91.38 309 LYS A C 1
ATOM 2472 O O . LYS A 1 309 ? -24.643 -11.547 8.496 1.00 91.38 309 LYS A O 1
ATOM 2477 N N . ASP A 1 310 ? -22.928 -10.086 8.369 1.00 90.88 310 ASP A N 1
ATOM 2478 C CA . ASP A 1 310 ? -23.507 -9.078 9.241 1.00 90.88 310 ASP A CA 1
ATOM 2479 C C . ASP A 1 310 ? -24.145 -7.951 8.418 1.00 90.88 310 ASP A C 1
ATOM 2481 O O . ASP A 1 310 ? -23.466 -7.140 7.786 1.00 90.88 310 ASP A O 1
ATOM 2485 N N . ALA A 1 311 ? -25.477 -7.889 8.442 1.00 85.75 311 ALA A N 1
ATOM 2486 C CA . ALA A 1 311 ? -26.235 -6.865 7.732 1.00 85.75 311 ALA A CA 1
ATOM 2487 C C . ALA A 1 311 ? -25.979 -5.439 8.265 1.00 85.75 311 ALA A C 1
ATOM 2489 O O . ALA A 1 311 ? -26.268 -4.479 7.556 1.00 85.75 311 ALA A O 1
ATOM 2490 N N . ALA A 1 312 ? -25.424 -5.280 9.475 1.00 85.56 312 ALA A N 1
ATOM 2491 C CA . ALA A 1 312 ? -25.130 -3.971 10.062 1.00 85.56 312 ALA A CA 1
ATOM 2492 C C . ALA A 1 312 ? -23.927 -3.258 9.415 1.00 85.56 312 ALA A C 1
ATOM 2494 O O . ALA A 1 312 ? -23.754 -2.053 9.603 1.00 85.56 312 ALA A O 1
ATOM 2495 N N . LEU A 1 313 ? -23.083 -3.983 8.672 1.00 85.06 313 LEU A N 1
ATOM 2496 C CA . LEU A 1 313 ? -21.887 -3.428 8.031 1.00 85.06 313 LEU A CA 1
ATOM 2497 C C . LEU A 1 313 ? -22.144 -2.818 6.645 1.00 85.06 313 LEU A C 1
ATOM 2499 O O . LEU A 1 313 ? -21.226 -2.217 6.096 1.00 85.06 313 LEU A O 1
ATOM 2503 N N . ASP A 1 314 ? -23.355 -2.969 6.093 1.00 85.69 314 ASP A N 1
ATOM 2504 C CA . ASP A 1 314 ? -23.761 -2.466 4.767 1.00 85.69 314 ASP A CA 1
ATOM 2505 C C . ASP A 1 314 ? -22.700 -2.691 3.667 1.00 85.69 314 ASP A C 1
ATOM 2507 O O . ASP A 1 314 ? -22.330 -1.804 2.896 1.00 85.69 314 ASP A O 1
ATOM 2511 N N . ILE A 1 315 ? -22.143 -3.907 3.623 1.00 89.19 315 ILE A N 1
ATOM 2512 C CA . ILE A 1 315 ? -21.121 -4.268 2.637 1.00 89.19 315 ILE A CA 1
ATOM 2513 C C . ILE A 1 315 ? -21.772 -4.415 1.264 1.00 89.19 315 ILE A C 1
ATOM 2515 O O . ILE A 1 315 ? -22.609 -5.298 1.040 1.00 89.19 315 ILE A O 1
ATOM 2519 N N . THR A 1 316 ? -21.344 -3.580 0.318 1.00 88.62 316 THR A N 1
ATOM 2520 C CA . THR A 1 316 ? -21.902 -3.576 -1.033 1.00 88.62 316 THR A CA 1
ATOM 2521 C C . THR A 1 316 ? -21.598 -4.889 -1.767 1.00 88.62 316 THR A C 1
ATOM 2523 O O . THR A 1 316 ? -20.503 -5.454 -1.700 1.00 88.62 316 THR A O 1
ATOM 2526 N N . GLN A 1 317 ? -22.578 -5.388 -2.530 1.00 90.25 317 GLN A N 1
ATOM 2527 C CA . GLN A 1 317 ? -22.377 -6.535 -3.430 1.00 90.25 317 GLN A CA 1
ATOM 2528 C C . GLN A 1 317 ? -21.303 -6.237 -4.491 1.00 90.25 317 GLN A C 1
ATOM 2530 O O . GLN A 1 317 ? -20.647 -7.154 -4.985 1.00 90.25 317 GLN A O 1
ATOM 2535 N N . GLU A 1 318 ? -21.127 -4.962 -4.834 1.00 92.44 318 GLU A N 1
ATOM 2536 C CA . GLU A 1 318 ? -20.151 -4.501 -5.813 1.00 92.44 318 GLU A CA 1
ATOM 2537 C C . GLU A 1 318 ? -18.714 -4.834 -5.397 1.00 92.44 318 GLU A C 1
ATOM 2539 O O . GLU A 1 318 ? -17.968 -5.366 -6.219 1.00 92.44 318 GLU A O 1
ATOM 2544 N N . SER A 1 319 ? -18.342 -4.632 -4.125 1.00 91.88 319 SER A N 1
ATOM 2545 C CA . SER A 1 319 ? -17.001 -4.984 -3.634 1.00 91.88 319 SER A CA 1
ATOM 2546 C C . SER A 1 319 ? -16.690 -6.472 -3.831 1.00 91.88 319 SER A C 1
ATOM 2548 O O . SER A 1 319 ? -15.601 -6.820 -4.280 1.00 91.88 319 SER A O 1
ATOM 2550 N N . ILE A 1 320 ? -17.659 -7.359 -3.577 1.00 93.25 320 ILE A N 1
ATOM 2551 C CA . ILE A 1 320 ? -17.494 -8.805 -3.795 1.00 93.25 320 ILE A CA 1
ATOM 2552 C C . ILE A 1 320 ? -17.381 -9.117 -5.290 1.00 93.25 320 ILE A C 1
ATOM 2554 O O . ILE A 1 320 ? -16.493 -9.863 -5.696 1.00 93.25 320 ILE A O 1
ATOM 2558 N N . ASN A 1 321 ? -18.249 -8.535 -6.122 1.00 96.25 321 ASN A N 1
ATOM 2559 C CA . ASN A 1 321 ? -18.245 -8.775 -7.567 1.00 96.25 321 ASN A CA 1
ATOM 2560 C C . ASN A 1 321 ? -16.915 -8.370 -8.210 1.00 96.25 321 ASN A C 1
ATOM 2562 O O . ASN A 1 321 ? -16.412 -9.089 -9.073 1.00 96.25 321 ASN A O 1
ATOM 2566 N N . ARG A 1 322 ? -16.334 -7.252 -7.763 1.00 96.38 322 ARG A N 1
ATOM 2567 C CA . ARG A 1 322 ? -15.018 -6.766 -8.195 1.00 96.38 322 ARG A CA 1
ATOM 2568 C C . ARG A 1 322 ? -13.921 -7.788 -7.894 1.00 96.38 322 ARG A C 1
ATOM 2570 O O . ARG A 1 322 ? -13.223 -8.215 -8.809 1.00 96.38 322 ARG A O 1
ATOM 2577 N N . VAL A 1 323 ? -13.842 -8.279 -6.653 1.00 96.25 323 VAL A N 1
ATOM 2578 C CA . VAL A 1 323 ? -12.855 -9.308 -6.269 1.00 96.25 323 VAL A CA 1
ATOM 2579 C C . VAL A 1 323 ? -13.073 -10.623 -7.028 1.00 96.25 323 VAL A C 1
ATOM 2581 O O . VAL A 1 323 ? -12.117 -11.223 -7.517 1.00 96.25 323 VAL A O 1
ATOM 2584 N N . VAL A 1 324 ? -14.325 -11.069 -7.173 1.00 96.56 324 VAL A N 1
ATOM 2585 C CA . VAL A 1 324 ? -14.659 -12.304 -7.906 1.00 96.56 324 VAL A CA 1
ATOM 2586 C C . VAL A 1 324 ? -14.289 -12.192 -9.385 1.00 96.56 324 VAL A C 1
ATOM 2588 O O . VAL A 1 324 ? -13.768 -13.152 -9.948 1.00 96.56 324 VAL A O 1
ATOM 2591 N N . THR A 1 325 ? -14.504 -11.029 -10.003 1.00 97.12 325 THR A N 1
ATOM 2592 C CA . THR A 1 325 ? -14.108 -10.778 -11.397 1.00 97.12 325 THR A CA 1
ATOM 2593 C C . THR A 1 325 ? -12.605 -10.955 -11.572 1.00 97.12 325 THR A C 1
ATOM 2595 O O . THR A 1 325 ? -12.198 -11.783 -12.384 1.00 97.12 325 THR A O 1
ATOM 2598 N N . ARG A 1 326 ? -11.788 -10.299 -10.732 1.00 96.62 326 ARG A N 1
ATOM 2599 C CA . ARG A 1 326 ? -10.324 -10.470 -10.753 1.00 96.62 326 ARG A CA 1
ATOM 2600 C C . ARG A 1 326 ? -9.919 -11.930 -10.575 1.00 96.62 326 ARG A C 1
ATOM 2602 O O . ARG A 1 326 ? -9.085 -12.457 -11.301 1.00 96.62 326 ARG A O 1
ATOM 2609 N N . ARG A 1 327 ? -10.566 -12.646 -9.653 1.00 96.25 327 ARG A N 1
ATOM 2610 C CA . ARG A 1 327 ? -10.285 -14.071 -9.443 1.00 96.25 327 ARG A CA 1
ATOM 2611 C C . ARG A 1 327 ? -10.553 -14.918 -10.692 1.00 96.25 327 ARG A C 1
ATOM 2613 O O . ARG A 1 327 ? -9.762 -15.808 -10.994 1.00 96.25 327 ARG A O 1
ATOM 2620 N N . LEU A 1 328 ? -11.654 -14.664 -11.402 1.00 96.25 328 LEU A N 1
ATOM 2621 C CA . LEU A 1 328 ? -11.988 -15.367 -12.645 1.00 96.25 328 LEU A CA 1
ATOM 2622 C C . LEU A 1 328 ? -10.991 -15.046 -13.764 1.00 96.25 328 LEU A C 1
ATOM 2624 O O . LEU A 1 328 ? -10.618 -15.952 -14.514 1.00 96.25 328 LEU A O 1
ATOM 2628 N N . GLU A 1 329 ? -10.520 -13.800 -13.840 1.00 95.44 329 GLU A N 1
ATOM 2629 C CA . GLU A 1 329 ? -9.505 -13.357 -14.804 1.00 95.44 329 GLU A CA 1
ATOM 2630 C C . GLU A 1 329 ? -8.195 -14.152 -14.684 1.00 95.44 329 GLU A C 1
ATOM 2632 O O . GLU A 1 329 ? -7.576 -14.436 -15.701 1.00 95.44 329 GLU A O 1
ATOM 2637 N N . HIS A 1 330 ? -7.834 -14.633 -13.490 1.00 95.00 330 HIS A N 1
ATOM 2638 C CA . HIS A 1 330 ? -6.650 -15.483 -13.269 1.00 95.00 330 HIS A CA 1
ATOM 2639 C C . HIS A 1 330 ? -6.861 -16.991 -13.500 1.00 95.00 330 HIS A C 1
ATOM 2641 O O . HIS A 1 330 ? -5.925 -17.783 -13.335 1.00 95.00 330 HIS A O 1
ATOM 2647 N N . VAL A 1 331 ? -8.081 -17.419 -13.840 1.00 93.56 331 VAL A N 1
ATOM 2648 C CA . VAL A 1 331 ? -8.435 -18.844 -13.983 1.00 93.56 331 VAL A CA 1
ATOM 2649 C C . VAL A 1 331 ? -8.928 -19.182 -15.387 1.00 93.56 331 VAL A C 1
ATOM 2651 O O . VAL A 1 331 ? -8.615 -20.263 -15.878 1.00 93.56 331 VAL A O 1
ATOM 2654 N N . TYR A 1 332 ? -9.656 -18.285 -16.063 1.00 93.31 332 TYR A N 1
ATOM 2655 C CA . TYR A 1 332 ? -10.374 -18.618 -17.305 1.00 93.31 332 TYR A CA 1
ATOM 2656 C C . TYR A 1 332 ? -9.484 -19.138 -18.448 1.00 93.31 332 TYR A C 1
ATOM 2658 O O . TYR A 1 332 ? -9.963 -19.879 -19.303 1.00 93.31 332 TYR A O 1
ATOM 2666 N N . PHE A 1 333 ? -8.209 -18.742 -18.483 1.00 91.81 333 PHE A N 1
ATOM 2667 C CA . PHE A 1 333 ? -7.259 -19.123 -19.530 1.00 91.81 333 PHE A CA 1
ATOM 2668 C C . PHE A 1 333 ? -6.419 -20.363 -19.179 1.00 91.81 333 PHE A C 1
ATOM 2670 O O . PHE A 1 333 ? -5.666 -20.848 -20.025 1.00 91.81 333 PHE A O 1
ATOM 2677 N N . LYS A 1 334 ? -6.510 -20.875 -17.944 1.00 89.81 334 LYS A N 1
ATOM 2678 C CA . LYS A 1 334 ? -5.739 -22.040 -17.492 1.00 89.81 334 LYS A CA 1
ATOM 2679 C C . LYS A 1 334 ? -6.452 -23.318 -17.936 1.00 89.81 334 LYS A C 1
ATOM 2681 O O . LYS A 1 334 ? -7.643 -23.493 -17.695 1.00 89.81 334 LYS A O 1
ATOM 2686 N N . VAL A 1 335 ? -5.723 -24.201 -18.616 1.00 82.56 335 VAL A N 1
ATOM 2687 C CA . VAL A 1 335 ? -6.247 -25.506 -19.048 1.00 82.56 335 VAL A CA 1
ATOM 2688 C C . VAL A 1 335 ? -6.325 -26.428 -17.828 1.00 82.56 335 VAL A C 1
ATOM 2690 O O . VAL A 1 335 ? -5.386 -26.452 -17.032 1.00 82.56 335 VAL A O 1
ATOM 2693 N N . SER A 1 336 ? -7.452 -27.132 -17.675 1.00 61.75 336 SER A N 1
ATOM 2694 C CA . SER A 1 336 ? -7.740 -28.033 -16.547 1.00 61.75 336 SER A CA 1
ATOM 2695 C C . SER A 1 336 ? -6.813 -29.235 -16.462 1.00 61.75 336 SER A C 1
ATOM 2697 O O . SER A 1 336 ? -6.596 -29.840 -17.541 1.00 61.75 336 SER A O 1
#

Foldseek 3Di:
DADCVVVVVVVLVVVQVVVVVPDDRDLVVLVVLLVVLVVLVVCDVVVVDDLVVDDVNNSVVSVVSNVVSVVVCVQVVVSNVVCVVPVCCSNPDDPDDDDDDGDDDDDPDPDDDDDDDDDDDDDFDWDQPPPRDTPGQALQQLLVLLVVLVVCPPPPPDDLVVSLVVLVVQCVRNDDLQSNLSSLQSNLVSQLVVCVPPNLFRDPVSLVVSLVSLVVNLVSCVVPVQEDEDQPDDDDDDSRDDDDQDDPHSHDYDHHQLLVSLVSSVVRLVSVLVPDDCPDPVNVVSVVCVVSSLVSLVSQLVNLVVVVVDVVRVRDPVSNVSSVVVNCVSPVPDDD

InterPro domains:
  IPR008905 Eukaryotic translation initiation factor 3 subunit C, N-terminal domain [PF05470] (6-335)
  IPR027516 Eukaryotic translation initiation factor 3 subunit C [PTHR13937] (5-335)